Protein AF-A0A6I9P9R6-F1 (afdb_monomer)

Solvent-accessible surface area (backbone atoms only — not comparable to full-atom values): 15776 Å² total; per-residue (Å²): 142,79,84,70,72,68,72,78,62,43,62,68,52,49,53,46,52,50,50,28,53,50,27,47,54,51,30,53,56,41,49,53,51,42,54,56,45,45,70,66,75,58,79,76,48,48,52,65,61,42,50,44,58,50,42,23,60,49,52,52,33,51,49,38,34,51,49,14,51,52,50,42,51,32,53,76,71,69,48,62,57,48,65,66,53,71,45,55,83,95,63,62,84,50,36,62,54,31,34,31,53,20,24,50,52,42,34,52,50,39,52,31,54,43,48,29,76,41,14,89,80,68,79,41,50,26,70,53,32,60,50,52,52,53,47,48,55,50,48,62,54,68,49,85,56,95,50,90,63,34,72,54,38,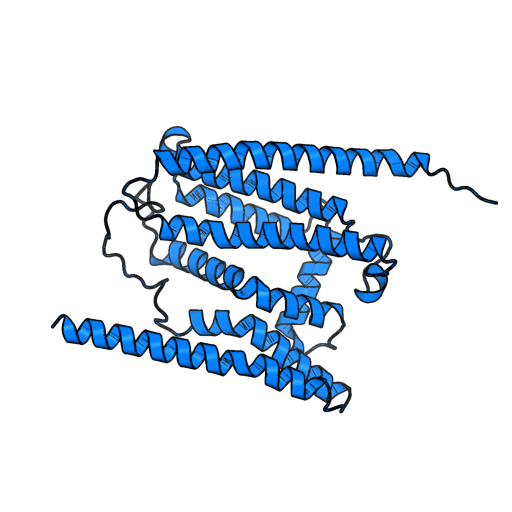53,50,51,52,52,42,51,48,49,37,76,45,25,81,79,51,87,81,48,63,48,38,54,50,51,33,54,52,36,50,78,39,34,63,35,55,51,25,51,48,37,42,56,40,35,67,72,75,64,54,51,86,88,46,58,52,64,43,48,43,72,60,89,69,87,65,71,67,59,67,77,44,63,82,79,44,57,63,51,50,57,62,36,43,31,35,47,42,43,22,43,36,21,50,41,50,23,72,75,67,72,40,58,77,66,24,50,60,49,20,53,60,32,50,51,49,53,54,54,46,50,53,52,50,52,51,52,53,51,53,54,53,51,57,57,59,73,74,106

Structure (mmCIF, N/CA/C/O backbone):
data_AF-A0A6I9P9R6-F1
#
_entry.id   AF-A0A6I9P9R6-F1
#
loop_
_atom_site.group_PDB
_atom_site.id
_atom_site.type_symbol
_atom_site.label_atom_id
_atom_site.label_alt_id
_atom_site.label_comp_id
_atom_site.label_asym_id
_atom_site.label_entity_id
_atom_site.label_seq_id
_atom_site.pdbx_PDB_ins_code
_atom_site.Cartn_x
_atom_site.Cartn_y
_atom_site.Cartn_z
_atom_site.occupancy
_atom_site.B_iso_or_equiv
_atom_site.auth_seq_id
_atom_site.auth_comp_id
_atom_site.auth_asym_id
_atom_site.auth_atom_id
_atom_site.pdbx_PDB_model_num
ATOM 1 N N . MET A 1 1 ? 5.898 17.374 43.192 1.00 41.25 1 MET A N 1
ATOM 2 C CA . MET A 1 1 ? 6.825 18.049 42.263 1.00 41.25 1 MET A CA 1
ATOM 3 C C . MET A 1 1 ? 7.876 17.029 41.858 1.00 41.25 1 MET A C 1
ATOM 5 O O . MET A 1 1 ? 8.765 16.730 42.636 1.00 41.25 1 MET A O 1
ATOM 9 N N . SER A 1 2 ? 7.707 16.412 40.696 1.00 37.41 2 SER A N 1
ATOM 10 C CA . SER A 1 2 ? 8.681 15.485 40.115 1.00 37.41 2 SER A CA 1
ATOM 11 C C . SER A 1 2 ? 8.726 15.786 38.624 1.00 37.41 2 SER A C 1
ATOM 13 O O . SER A 1 2 ? 8.030 15.184 37.811 1.00 37.41 2 SER A O 1
ATOM 15 N N . VAL A 1 3 ? 9.501 16.820 38.293 1.00 48.19 3 VAL A N 1
ATOM 16 C CA . VAL A 1 3 ? 9.896 17.129 36.921 1.00 48.19 3 VAL A CA 1
ATOM 17 C C . VAL A 1 3 ? 10.834 16.005 36.498 1.00 48.19 3 VAL A C 1
ATOM 19 O O . VAL A 1 3 ? 12.020 16.009 36.813 1.00 48.19 3 VAL A O 1
ATOM 22 N N . PHE A 1 4 ? 10.273 14.989 35.850 1.00 44.31 4 PHE A N 1
ATOM 23 C CA . PHE A 1 4 ? 11.055 14.007 35.114 1.00 44.31 4 PHE A CA 1
ATOM 24 C C . PHE A 1 4 ? 11.841 14.786 34.047 1.00 44.31 4 PHE A C 1
ATOM 26 O O . PHE A 1 4 ? 11.223 15.558 33.308 1.00 44.31 4 PHE A O 1
ATOM 33 N N . PRO A 1 5 ? 13.177 14.683 33.975 1.00 49.22 5 PRO A N 1
ATOM 34 C CA . PRO A 1 5 ? 13.946 15.553 33.103 1.00 49.22 5 PRO A CA 1
ATOM 35 C C . PRO A 1 5 ? 13.618 15.219 31.645 1.00 49.22 5 PRO A C 1
ATOM 37 O O . PRO A 1 5 ? 13.979 14.160 31.130 1.00 49.22 5 PRO A O 1
ATOM 40 N N . LEU A 1 6 ? 12.942 16.156 30.970 1.00 50.53 6 LEU A N 1
ATOM 41 C CA . LEU A 1 6 ? 12.593 16.109 29.544 1.00 50.53 6 LEU A CA 1
ATOM 42 C C . LEU A 1 6 ? 13.823 15.874 28.639 1.00 50.53 6 LEU A C 1
ATOM 44 O O . LEU A 1 6 ? 13.688 15.443 27.497 1.00 50.53 6 LEU A O 1
ATOM 48 N N . PHE A 1 7 ? 15.019 16.137 29.167 1.00 39.72 7 PHE A N 1
ATOM 49 C CA . PHE A 1 7 ? 16.290 16.145 28.450 1.00 39.72 7 PHE A CA 1
ATOM 50 C C . PHE A 1 7 ? 16.748 14.764 27.953 1.00 39.72 7 PHE A C 1
ATOM 52 O O . PHE A 1 7 ? 17.417 14.667 26.930 1.00 39.72 7 PHE A O 1
ATOM 59 N N . LEU A 1 8 ? 16.350 13.671 28.617 1.00 44.25 8 LEU A N 1
ATOM 60 C CA . LEU A 1 8 ? 16.772 12.315 28.225 1.00 44.25 8 LEU A CA 1
ATOM 61 C C . LEU A 1 8 ? 15.901 11.694 27.115 1.00 44.25 8 LEU A C 1
ATOM 63 O O . LEU A 1 8 ? 16.331 10.754 26.451 1.00 44.25 8 LEU A O 1
ATOM 67 N N . LEU A 1 9 ? 14.702 12.236 26.870 1.00 46.84 9 LEU A N 1
ATOM 68 C CA . LEU A 1 9 ? 13.811 11.831 25.767 1.00 46.84 9 LEU A CA 1
ATOM 69 C C . LEU A 1 9 ? 14.062 12.623 24.468 1.00 46.84 9 LEU A C 1
ATOM 71 O O . LEU A 1 9 ? 13.637 12.198 23.393 1.00 46.84 9 LEU A O 1
ATOM 75 N N . GLN A 1 10 ? 14.775 13.749 24.547 1.00 48.72 10 GLN A N 1
ATOM 76 C CA . GLN A 1 10 ? 15.110 14.609 23.407 1.00 48.72 10 GLN A CA 1
ATOM 77 C C . GLN A 1 10 ? 16.045 13.988 22.346 1.00 48.72 10 GLN A C 1
ATOM 79 O O . GLN A 1 10 ? 15.761 14.190 21.165 1.00 48.72 10 GLN A O 1
ATOM 84 N N . PRO A 1 11 ? 17.110 13.221 22.664 1.00 52.38 11 PRO A N 1
ATOM 85 C CA . PRO A 1 11 ? 18.065 12.778 21.640 1.00 52.38 11 PRO A CA 1
ATOM 86 C C . PRO A 1 11 ? 17.481 11.753 20.653 1.00 52.38 11 PRO A C 1
ATOM 88 O O . PRO A 1 11 ? 17.745 11.841 19.455 1.00 52.38 11 PRO A O 1
ATOM 91 N N . ALA A 1 12 ? 16.633 10.822 21.111 1.00 56.75 12 ALA A N 1
ATOM 92 C CA . ALA A 1 12 ? 15.974 9.843 20.235 1.00 56.75 12 ALA A CA 1
ATOM 93 C C . ALA A 1 12 ? 14.927 10.492 19.303 1.00 56.75 12 ALA A C 1
ATOM 95 O O . ALA A 1 12 ? 14.768 10.091 18.144 1.00 56.75 12 ALA A O 1
ATOM 96 N N . LEU A 1 13 ? 14.242 11.531 19.794 1.00 66.38 13 LEU A N 1
ATOM 97 C CA . LEU A 1 13 ? 13.289 12.325 19.019 1.00 66.38 13 LEU A CA 1
ATOM 98 C C . LEU A 1 13 ? 14.007 13.224 17.996 1.00 66.38 13 LEU A C 1
ATOM 100 O O . LEU A 1 13 ? 13.580 13.315 16.843 1.00 66.38 13 LEU A O 1
ATOM 104 N N . ALA A 1 14 ? 15.137 13.822 18.384 1.00 78.50 14 ALA A N 1
ATOM 105 C CA . ALA A 1 14 ? 15.973 14.639 17.508 1.00 78.50 14 ALA A CA 1
ATOM 106 C C . ALA A 1 14 ? 16.554 13.814 16.348 1.00 78.50 14 ALA A C 1
ATOM 108 O O . ALA A 1 14 ? 16.444 14.221 15.194 1.00 78.50 14 ALA A O 1
ATOM 109 N N . TRP A 1 15 ? 17.071 12.610 16.621 1.00 86.31 15 TRP A N 1
ATOM 110 C CA . TRP A 1 15 ? 17.591 11.711 15.580 1.00 86.31 15 TRP A CA 1
ATOM 111 C C . TRP A 1 15 ? 16.515 11.231 14.603 1.00 86.31 15 TRP A C 1
ATOM 113 O O . TRP A 1 15 ? 16.761 11.079 13.407 1.00 86.31 15 TRP A O 1
ATOM 123 N N . THR A 1 16 ? 15.306 10.973 15.097 1.00 87.81 16 THR A N 1
ATOM 124 C CA . THR A 1 16 ? 14.175 10.604 14.234 1.00 87.81 16 THR A CA 1
ATOM 125 C C . THR A 1 16 ? 13.782 11.778 13.343 1.00 87.81 16 THR A C 1
ATOM 127 O O . THR A 1 16 ? 13.666 11.612 12.134 1.00 87.81 16 THR A O 1
ATOM 130 N N . THR A 1 17 ? 13.676 12.979 13.912 1.00 90.12 17 THR A N 1
ATOM 131 C CA . THR A 1 17 ? 13.357 14.205 13.165 1.00 90.12 17 THR A CA 1
ATOM 132 C C . THR A 1 17 ? 14.410 14.507 12.095 1.00 90.12 17 THR A C 1
ATOM 134 O O . THR A 1 17 ? 14.059 14.800 10.954 1.00 90.12 17 THR A O 1
ATOM 137 N N . PHE A 1 18 ? 15.697 14.361 12.424 1.00 93.50 18 PHE A N 1
ATOM 138 C CA . PHE A 1 18 ? 16.790 14.514 11.466 1.00 93.50 18 PHE A CA 1
ATOM 139 C C . PHE A 1 18 ? 16.678 13.519 10.303 1.00 93.50 18 PHE A C 1
ATOM 141 O O . PHE A 1 18 ? 16.731 13.929 9.146 1.00 93.50 18 PHE A O 1
ATOM 148 N N . ARG A 1 19 ? 16.453 12.226 10.585 1.00 94.88 19 ARG A N 1
ATOM 149 C CA . ARG A 1 19 ? 16.273 11.196 9.543 1.00 94.88 19 ARG A CA 1
ATOM 150 C C . ARG A 1 19 ? 15.067 11.476 8.654 1.00 94.88 19 ARG A C 1
ATOM 152 O O . ARG A 1 19 ? 15.174 11.338 7.442 1.00 94.88 19 ARG A O 1
ATOM 159 N N . VAL A 1 20 ? 13.952 11.923 9.232 1.00 94.94 20 VAL A N 1
ATOM 160 C CA . VAL A 1 20 ? 12.771 12.360 8.469 1.00 94.94 20 VAL A CA 1
ATOM 161 C C . VAL A 1 20 ? 13.134 13.496 7.510 1.00 94.94 20 VAL A C 1
ATOM 163 O O . VAL A 1 20 ? 12.812 13.413 6.326 1.00 94.94 20 VAL A O 1
ATOM 166 N N . GLY A 1 21 ? 13.838 14.526 7.992 1.00 95.56 21 GLY A N 1
ATOM 167 C CA . GLY A 1 21 ? 14.308 15.634 7.157 1.00 95.56 21 GLY A CA 1
ATOM 168 C C . GLY A 1 21 ? 15.250 15.176 6.040 1.00 95.56 21 GLY A C 1
ATOM 169 O O . GLY A 1 21 ? 15.068 15.565 4.887 1.00 95.56 21 GLY A O 1
ATOM 170 N N . LEU A 1 22 ? 16.198 14.290 6.358 1.00 97.06 22 LEU A N 1
ATOM 171 C CA . LEU A 1 22 ? 17.137 13.708 5.399 1.00 97.06 22 LEU A CA 1
ATOM 172 C C . LEU A 1 22 ? 16.414 12.923 4.294 1.00 97.06 22 LEU A C 1
ATOM 174 O O . LEU A 1 22 ? 16.661 13.157 3.112 1.00 97.06 22 LEU A O 1
ATOM 178 N N . TYR A 1 23 ? 15.494 12.024 4.661 1.00 97.94 23 TYR A N 1
ATOM 179 C CA . TYR A 1 23 ? 14.721 11.248 3.690 1.00 97.94 23 TYR A CA 1
ATOM 180 C C . TYR A 1 23 ? 13.818 12.135 2.834 1.00 97.94 23 TYR A C 1
ATOM 182 O O . TYR A 1 23 ? 13.709 11.896 1.636 1.00 97.94 23 TYR A O 1
ATOM 190 N N . CYS A 1 24 ? 13.219 13.181 3.411 1.00 96.12 24 CYS A N 1
ATOM 191 C CA . CYS A 1 24 ? 12.443 14.164 2.656 1.00 96.12 24 CYS A CA 1
ATOM 192 C C . CYS A 1 24 ? 13.314 14.888 1.614 1.00 96.12 24 CYS A C 1
ATOM 194 O O . CYS A 1 24 ? 12.942 14.962 0.444 1.00 96.12 24 CYS A O 1
ATOM 196 N N . GLY A 1 25 ? 14.508 15.348 2.007 1.00 97.25 25 GLY A N 1
ATOM 197 C CA . GLY A 1 25 ? 15.460 15.990 1.097 1.00 97.25 25 GLY A CA 1
ATOM 198 C C . GLY A 1 25 ? 15.890 15.075 -0.054 1.00 97.25 25 GLY A C 1
ATOM 199 O O . GLY A 1 25 ? 15.801 15.464 -1.218 1.00 97.25 25 GLY A O 1
ATOM 200 N N . PHE A 1 26 ? 16.287 13.834 0.249 1.00 98.25 26 PHE A N 1
ATOM 201 C CA . PHE A 1 26 ? 16.627 12.844 -0.780 1.00 98.25 26 PHE A CA 1
ATOM 202 C C . PHE A 1 26 ? 15.447 12.516 -1.688 1.00 98.25 26 PHE A C 1
ATOM 204 O O . PHE A 1 26 ? 15.620 12.442 -2.902 1.00 98.25 26 PHE A O 1
ATOM 211 N N . PHE A 1 27 ? 14.249 12.359 -1.129 1.00 97.94 27 PHE A N 1
ATOM 212 C CA . PHE A 1 27 ? 13.050 12.098 -1.913 1.00 97.94 27 PHE A CA 1
ATOM 213 C C . PHE A 1 27 ? 12.777 13.222 -2.916 1.00 97.94 27 PHE A C 1
ATOM 215 O O . PHE A 1 27 ? 12.548 12.925 -4.083 1.00 97.94 27 PHE A O 1
ATOM 222 N N . ILE A 1 28 ? 12.861 14.492 -2.501 1.00 97.75 28 ILE A N 1
ATOM 223 C CA . ILE A 1 28 ? 12.649 15.645 -3.392 1.00 97.75 28 ILE A CA 1
ATOM 224 C C . ILE A 1 28 ? 13.666 15.641 -4.539 1.00 97.75 28 ILE A C 1
ATOM 226 O O . ILE A 1 28 ? 13.275 15.744 -5.701 1.00 97.75 28 ILE A O 1
ATOM 230 N N . ILE A 1 29 ? 14.956 15.479 -4.231 1.00 98.19 29 ILE A N 1
ATOM 231 C CA . ILE A 1 29 ? 16.021 15.469 -5.246 1.00 98.19 29 ILE A CA 1
ATOM 232 C C . ILE A 1 29 ? 15.811 14.320 -6.239 1.00 98.19 29 ILE A C 1
ATOM 234 O O . ILE A 1 29 ? 15.850 14.530 -7.452 1.00 98.19 29 ILE A O 1
ATOM 238 N N . LEU A 1 30 ? 15.544 13.110 -5.741 1.00 98.06 30 LEU A N 1
ATOM 239 C CA . LEU A 1 30 ? 15.329 11.940 -6.591 1.00 98.06 30 LEU A CA 1
ATOM 240 C C . LEU A 1 30 ? 14.022 12.033 -7.390 1.00 98.06 30 LEU A C 1
ATOM 242 O O . LEU A 1 30 ? 13.985 11.588 -8.532 1.00 98.06 30 LEU A O 1
ATOM 246 N N . ALA A 1 31 ? 12.965 12.629 -6.836 1.00 96.62 31 ALA A N 1
ATOM 2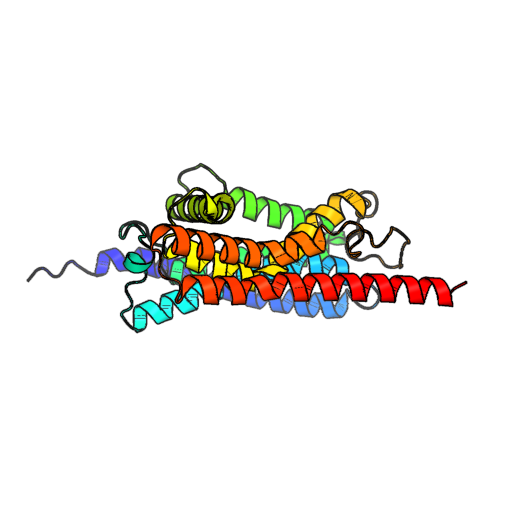47 C CA . ALA A 1 31 ? 11.712 12.853 -7.552 1.00 96.62 31 ALA A CA 1
ATOM 248 C C . ALA A 1 31 ? 11.903 13.840 -8.712 1.00 96.62 31 ALA A C 1
ATOM 250 O O . ALA A 1 31 ? 11.420 13.584 -9.813 1.00 96.62 31 ALA A O 1
ATOM 251 N N . ILE A 1 32 ? 12.660 14.925 -8.503 1.00 97.12 32 ILE A N 1
ATOM 252 C CA . ILE A 1 32 ? 13.035 15.854 -9.579 1.00 97.12 32 ILE A CA 1
ATOM 253 C C . ILE A 1 32 ? 13.849 15.117 -10.649 1.00 97.12 32 ILE A C 1
ATOM 255 O O . ILE A 1 32 ? 13.528 15.215 -11.832 1.00 97.12 32 ILE A O 1
ATOM 259 N N . ALA A 1 33 ? 14.855 14.334 -10.247 1.00 96.44 33 ALA A N 1
ATOM 260 C CA . ALA A 1 33 ? 15.652 13.538 -11.178 1.00 96.44 33 ALA A CA 1
ATOM 261 C C . ALA A 1 33 ? 14.787 12.548 -11.977 1.00 96.44 33 ALA A C 1
ATOM 263 O O . ALA A 1 33 ? 14.965 12.427 -13.187 1.00 96.44 33 ALA A O 1
ATOM 264 N N . PHE A 1 34 ? 13.821 11.886 -11.335 1.00 94.81 34 PHE A N 1
ATOM 265 C CA . PHE A 1 34 ? 12.874 10.987 -11.994 1.00 94.81 34 PHE A CA 1
ATOM 266 C C . PHE A 1 34 ? 12.005 11.721 -13.017 1.00 94.81 34 PHE A C 1
ATOM 268 O O . PHE A 1 34 ? 11.891 11.254 -14.146 1.00 94.81 34 PHE A O 1
ATOM 275 N N . ILE A 1 35 ? 11.443 12.881 -12.664 1.00 93.19 35 ILE A N 1
ATOM 276 C CA . ILE A 1 35 ? 10.613 13.682 -13.577 1.00 93.19 35 ILE A CA 1
ATOM 277 C C . ILE A 1 35 ? 11.425 14.125 -14.801 1.00 93.19 35 ILE A C 1
ATOM 279 O O . ILE A 1 35 ? 10.968 13.965 -15.933 1.00 93.19 35 ILE A O 1
ATOM 283 N N . LEU A 1 36 ? 12.642 14.637 -14.587 1.00 93.81 36 LEU A N 1
ATOM 284 C CA . LEU A 1 36 ? 13.532 15.060 -15.672 1.00 93.81 36 LEU A CA 1
ATOM 285 C C . LEU A 1 36 ? 13.945 13.880 -16.561 1.00 93.81 36 LEU A C 1
ATOM 287 O O . LEU A 1 36 ? 13.892 13.987 -17.784 1.00 93.81 36 LEU A O 1
ATOM 291 N N . SER A 1 37 ? 14.300 12.744 -15.957 1.00 91.56 37 SER A N 1
ATOM 292 C CA . SER A 1 37 ? 14.658 11.523 -16.689 1.00 91.56 37 SER A CA 1
ATOM 293 C C . SER A 1 37 ? 13.471 11.012 -17.503 1.00 91.56 37 SER A C 1
ATOM 295 O O . SER A 1 37 ? 13.608 10.750 -18.694 1.00 91.56 37 SER A O 1
ATOM 297 N N . GLY A 1 38 ? 12.282 10.942 -16.902 1.00 88.50 38 GLY A N 1
ATOM 298 C CA . GLY A 1 38 ? 11.053 10.537 -17.581 1.00 88.50 38 GLY A CA 1
ATOM 299 C C . GLY A 1 38 ? 10.756 11.400 -18.809 1.00 88.50 38 GLY A C 1
ATOM 300 O O . GLY A 1 38 ? 10.484 10.860 -19.875 1.00 88.50 38 GLY A O 1
ATOM 301 N N . ALA A 1 39 ? 10.906 12.724 -18.705 1.00 87.06 39 ALA A N 1
ATOM 302 C CA . ALA A 1 39 ? 10.693 13.644 -19.827 1.00 87.06 39 ALA A CA 1
ATOM 303 C C . ALA A 1 39 ? 11.674 13.441 -21.005 1.00 87.06 39 ALA A C 1
ATOM 305 O O . ALA A 1 39 ? 11.366 13.805 -22.145 1.00 87.06 39 ALA A O 1
ATOM 306 N N . VAL A 1 40 ? 12.859 12.880 -20.744 1.00 85.81 40 VAL A N 1
ATOM 307 C CA . VAL A 1 40 ? 13.892 12.627 -21.760 1.00 85.81 40 VAL A CA 1
ATOM 308 C C . VAL A 1 40 ? 13.777 11.219 -22.345 1.00 85.81 40 VAL A C 1
ATOM 310 O O . VAL A 1 40 ? 13.752 11.079 -23.567 1.00 85.81 40 VAL A O 1
ATOM 313 N N . PHE A 1 41 ? 13.700 10.192 -21.496 1.00 79.19 41 PHE A N 1
ATOM 314 C CA . PHE A 1 41 ? 13.744 8.784 -21.908 1.00 79.19 41 PHE A CA 1
ATOM 315 C C . PHE A 1 41 ? 12.415 8.284 -22.480 1.00 79.19 41 PHE A C 1
ATOM 317 O O . PHE A 1 41 ? 12.405 7.449 -23.380 1.00 79.19 41 PHE A O 1
ATOM 324 N N . VAL A 1 42 ? 11.288 8.820 -22.011 1.00 77.19 42 VAL A N 1
ATOM 325 C CA . VAL A 1 42 ? 9.960 8.316 -22.358 1.00 77.19 42 VAL A CA 1
ATOM 326 C C . VAL A 1 42 ? 9.302 9.206 -23.413 1.00 77.19 42 VAL A C 1
ATOM 328 O O . VAL A 1 42 ? 8.437 10.026 -23.108 1.00 77.19 42 VAL A O 1
ATOM 331 N N . ARG A 1 43 ? 9.706 9.062 -24.678 1.00 70.88 43 ARG A N 1
ATOM 332 C CA . ARG A 1 43 ? 9.076 9.805 -25.791 1.00 70.88 43 ARG A CA 1
ATOM 333 C C . ARG A 1 43 ? 8.185 8.960 -26.695 1.00 70.88 43 ARG A C 1
ATOM 335 O O . ARG A 1 43 ? 7.186 9.472 -27.184 1.00 70.88 43 ARG A O 1
ATOM 342 N N . PHE A 1 44 ? 8.528 7.690 -26.900 1.00 69.50 44 PHE A N 1
ATOM 343 C CA . PHE A 1 44 ? 7.855 6.824 -27.880 1.00 69.50 44 PHE A CA 1
ATOM 344 C C . PHE A 1 44 ? 7.507 5.433 -27.333 1.00 69.50 44 PHE A C 1
ATOM 346 O O . PHE A 1 44 ? 7.147 4.548 -28.097 1.00 69.50 44 PHE A O 1
ATOM 353 N N . GLU A 1 45 ? 7.636 5.222 -26.023 1.00 80.19 45 GLU A N 1
ATOM 354 C CA . GLU A 1 45 ? 7.430 3.917 -25.385 1.00 80.19 45 GLU A CA 1
ATOM 355 C C . GLU A 1 45 ? 6.084 3.867 -24.652 1.00 80.19 45 GLU A C 1
ATOM 357 O O . GLU A 1 45 ? 5.587 4.879 -24.143 1.00 80.19 45 GLU A O 1
ATOM 362 N N . ASN A 1 46 ? 5.487 2.676 -24.562 1.00 81.69 46 ASN A N 1
ATOM 363 C CA . ASN A 1 46 ? 4.268 2.482 -23.786 1.00 81.69 46 ASN A CA 1
ATOM 364 C C . ASN A 1 46 ? 4.590 2.401 -22.284 1.00 81.69 46 ASN A C 1
ATOM 366 O O . ASN A 1 46 ? 5.081 1.387 -21.793 1.00 81.69 46 ASN A O 1
ATOM 370 N N . ILE A 1 47 ? 4.259 3.456 -21.535 1.00 87.25 47 ILE A N 1
ATOM 371 C CA . ILE A 1 47 ? 4.538 3.544 -20.091 1.00 87.25 47 ILE A CA 1
ATOM 372 C C . ILE A 1 47 ? 3.529 2.873 -19.179 1.00 87.25 47 ILE A C 1
ATOM 374 O O . ILE A 1 47 ? 3.771 2.780 -17.976 1.00 87.25 47 ILE A O 1
ATOM 378 N N . TRP A 1 48 ? 2.373 2.461 -19.688 1.00 86.31 48 TRP A N 1
ATOM 379 C CA . TRP A 1 48 ? 1.294 1.991 -18.822 1.00 86.31 48 TRP A CA 1
ATOM 380 C C . TRP A 1 48 ? 1.677 0.795 -17.937 1.00 86.31 48 TRP A C 1
ATOM 382 O O . TRP A 1 48 ? 1.292 0.822 -16.762 1.00 86.31 48 TRP A O 1
ATOM 392 N N . PRO A 1 49 ? 2.454 -0.203 -18.412 1.00 88.12 49 PRO A N 1
ATOM 393 C CA . PRO A 1 49 ? 2.949 -1.277 -17.553 1.00 88.12 49 PRO A CA 1
ATOM 394 C C . PRO A 1 49 ? 3.812 -0.746 -16.404 1.00 88.12 49 PRO A C 1
ATOM 396 O O . PRO A 1 49 ? 3.535 -1.045 -15.241 1.00 88.12 49 PRO A O 1
ATOM 399 N N . LEU A 1 50 ? 4.794 0.109 -16.712 1.00 91.00 50 LEU A N 1
ATOM 400 C CA . LEU A 1 50 ? 5.677 0.730 -15.723 1.00 91.00 50 LEU A CA 1
ATOM 401 C C . LEU A 1 50 ? 4.888 1.556 -14.696 1.00 91.00 50 LEU A C 1
ATOM 403 O O . LEU A 1 50 ? 5.060 1.381 -13.489 1.00 91.00 50 LEU A O 1
ATOM 407 N N . VAL A 1 51 ? 3.988 2.424 -15.168 1.00 91.50 51 VAL A N 1
ATOM 408 C CA . VAL A 1 51 ? 3.160 3.284 -14.314 1.00 91.50 51 VAL A CA 1
ATOM 409 C C . VAL A 1 51 ? 2.319 2.442 -13.367 1.00 91.50 51 VAL A C 1
ATOM 411 O O . VAL A 1 51 ? 2.320 2.715 -12.172 1.00 91.50 51 VAL A O 1
ATOM 414 N N . ARG A 1 52 ? 1.626 1.406 -13.851 1.00 90.81 52 ARG A N 1
ATOM 415 C CA . ARG A 1 52 ? 0.790 0.545 -12.994 1.00 90.81 52 ARG A CA 1
ATOM 416 C C . ARG A 1 52 ? 1.613 -0.200 -11.952 1.00 90.81 52 ARG A C 1
ATOM 418 O O . ARG A 1 52 ? 1.229 -0.222 -10.786 1.00 90.81 52 ARG A O 1
ATOM 425 N N . ILE A 1 53 ? 2.764 -0.738 -12.354 1.00 93.94 53 ILE A N 1
ATOM 426 C CA . ILE A 1 53 ? 3.662 -1.473 -11.459 1.00 93.94 53 ILE A CA 1
ATOM 427 C C . ILE A 1 53 ? 4.194 -0.582 -10.339 1.00 93.94 53 ILE A C 1
ATOM 429 O O . ILE A 1 53 ? 4.270 -1.038 -9.203 1.00 93.94 53 ILE A O 1
ATOM 433 N N . TYR A 1 54 ? 4.518 0.683 -10.602 1.00 96.38 54 TYR A N 1
ATOM 434 C CA . TYR A 1 54 ? 5.037 1.588 -9.571 1.00 96.38 54 TYR A CA 1
ATOM 435 C C . TYR A 1 54 ? 3.954 2.386 -8.827 1.00 96.38 54 TYR A C 1
ATOM 437 O O . TYR A 1 54 ? 4.185 2.803 -7.687 1.00 96.38 54 TYR A O 1
ATOM 445 N N . ARG A 1 55 ? 2.764 2.569 -9.414 1.00 96.38 55 ARG A N 1
ATOM 446 C CA . ARG A 1 55 ? 1.654 3.334 -8.823 1.00 96.38 55 ARG A CA 1
ATOM 447 C C . ARG A 1 55 ? 1.189 2.743 -7.497 1.00 96.38 55 ARG A C 1
ATOM 449 O O . ARG A 1 55 ? 1.063 3.495 -6.534 1.00 96.38 55 ARG A O 1
ATOM 456 N N . GLY A 1 56 ? 0.970 1.430 -7.424 1.00 95.25 56 GLY A N 1
ATOM 457 C CA . GLY A 1 56 ? 0.497 0.771 -6.201 1.00 95.25 56 GLY A CA 1
ATOM 458 C C . GLY A 1 56 ? 1.414 1.033 -5.000 1.00 95.25 56 GLY A C 1
ATOM 459 O O . GLY A 1 56 ? 0.959 1.482 -3.947 1.00 95.25 56 GLY A O 1
ATOM 460 N N . GLY A 1 57 ? 2.723 0.839 -5.179 1.00 96.31 57 GLY A N 1
ATOM 461 C CA . GLY A 1 57 ? 3.739 1.113 -4.162 1.00 96.31 57 GLY A CA 1
ATOM 462 C C . GLY A 1 57 ? 3.802 2.589 -3.766 1.00 96.31 57 GLY A C 1
ATOM 463 O O . GLY A 1 57 ? 3.861 2.896 -2.576 1.00 96.31 57 GLY A O 1
ATOM 464 N N . PHE A 1 58 ? 3.712 3.508 -4.733 1.00 97.69 58 PHE A N 1
ATOM 465 C CA . PHE A 1 58 ? 3.681 4.945 -4.447 1.00 97.69 58 PHE A CA 1
ATOM 466 C C . PHE A 1 58 ? 2.452 5.340 -3.621 1.00 97.69 58 PHE A C 1
ATOM 468 O O . PHE A 1 58 ? 2.579 6.031 -2.613 1.00 97.69 58 PHE A O 1
ATOM 475 N N . LEU A 1 59 ? 1.263 4.859 -4.000 1.00 97.69 59 LEU A N 1
ATOM 476 C CA . LEU A 1 59 ? 0.019 5.120 -3.273 1.00 97.69 59 LEU A CA 1
ATOM 477 C C . LEU A 1 59 ? 0.059 4.562 -1.844 1.00 97.69 59 LEU A C 1
ATOM 479 O O . LEU A 1 59 ? -0.454 5.203 -0.926 1.00 97.69 59 LEU A O 1
ATOM 483 N N . LEU A 1 60 ? 0.702 3.411 -1.628 1.00 96.88 60 LEU A N 1
ATOM 484 C CA . LEU A 1 60 ? 0.920 2.869 -0.286 1.00 96.88 60 LEU A CA 1
ATOM 485 C C . LEU A 1 60 ? 1.833 3.779 0.553 1.00 96.88 60 LEU A C 1
ATOM 487 O O . LEU A 1 60 ? 1.536 4.046 1.718 1.00 96.88 60 LEU A O 1
ATOM 491 N N . ILE A 1 61 ? 2.917 4.294 -0.032 1.00 98.06 61 ILE A N 1
ATOM 492 C CA . ILE A 1 61 ? 3.827 5.238 0.637 1.00 98.06 61 ILE A CA 1
ATOM 493 C C . ILE A 1 61 ? 3.104 6.553 0.961 1.00 98.06 61 ILE A C 1
ATOM 495 O O . ILE A 1 61 ? 3.176 7.037 2.093 1.00 98.06 61 ILE A O 1
ATOM 499 N N . GLN A 1 62 ? 2.347 7.092 0.002 1.00 97.44 62 GLN A N 1
ATOM 500 C CA . GLN A 1 62 ? 1.503 8.275 0.173 1.00 97.44 62 GLN A CA 1
ATOM 501 C C . GLN A 1 62 ? 0.496 8.071 1.313 1.00 97.44 62 GLN A C 1
ATOM 503 O O . GLN A 1 62 ? 0.318 8.951 2.154 1.00 97.44 62 GLN A O 1
ATOM 508 N N . PHE A 1 63 ? -0.137 6.899 1.381 1.00 97.38 63 PHE A N 1
ATOM 509 C CA . PHE A 1 63 ? -1.055 6.545 2.458 1.00 97.38 63 PHE A CA 1
ATOM 510 C C . PHE A 1 63 ? -0.367 6.548 3.830 1.00 97.38 63 PHE A C 1
ATOM 512 O O . PHE A 1 63 ? -0.904 7.125 4.776 1.00 97.38 63 PHE A O 1
ATOM 519 N N . LEU A 1 64 ? 0.834 5.969 3.951 1.00 97.00 64 LEU A N 1
ATOM 520 C CA . LEU A 1 64 ? 1.604 5.990 5.203 1.00 97.00 64 LEU A CA 1
ATOM 521 C C . LEU A 1 64 ? 1.980 7.416 5.624 1.00 97.00 64 LEU A C 1
ATOM 523 O O . LEU A 1 64 ? 1.894 7.753 6.807 1.00 97.00 64 LEU A O 1
ATOM 527 N N . PHE A 1 65 ? 2.342 8.268 4.664 1.00 97.44 65 PHE A N 1
ATOM 528 C CA . PHE A 1 65 ? 2.609 9.681 4.917 1.00 97.44 65 PHE A CA 1
ATOM 529 C C . PHE A 1 65 ? 1.357 10.410 5.430 1.00 97.44 65 PHE A C 1
ATOM 531 O O . PHE A 1 65 ? 1.407 11.081 6.462 1.00 97.44 65 PHE A O 1
ATOM 538 N N . LEU A 1 66 ? 0.205 10.216 4.780 1.00 97.31 66 LEU A N 1
ATOM 539 C CA . LEU A 1 66 ? -1.073 10.796 5.211 1.00 97.31 66 LEU A CA 1
ATOM 540 C C . LEU A 1 66 ? -1.521 10.263 6.579 1.00 97.31 66 LEU A C 1
ATOM 542 O O . LEU A 1 66 ? -2.066 11.014 7.387 1.00 97.31 66 LEU A O 1
ATOM 546 N N . LEU A 1 67 ? -1.239 8.997 6.892 1.00 95.44 67 LEU A N 1
ATOM 547 C CA . LEU A 1 67 ? -1.451 8.440 8.227 1.00 95.44 67 LEU A CA 1
ATOM 548 C C . LEU A 1 67 ? -0.563 9.137 9.275 1.00 95.44 67 LEU A C 1
ATOM 550 O O . LEU A 1 67 ? -1.013 9.403 10.393 1.00 95.44 67 LEU A O 1
ATOM 554 N N . GLY A 1 68 ? 0.670 9.500 8.912 1.00 95.62 68 GLY A N 1
ATOM 555 C CA . GLY A 1 68 ? 1.540 10.364 9.714 1.00 95.62 68 GLY A CA 1
ATOM 556 C C . GLY A 1 68 ? 0.910 11.733 10.000 1.00 95.62 68 GLY A C 1
ATOM 557 O O . GLY A 1 68 ? 0.859 12.152 11.157 1.00 95.62 68 GLY A O 1
ATOM 558 N N . ILE A 1 69 ? 0.337 12.388 8.985 1.00 96.56 69 ILE A N 1
ATOM 559 C CA . ILE A 1 69 ? -0.384 13.667 9.149 1.00 96.56 69 ILE A CA 1
ATOM 560 C C . ILE A 1 69 ? -1.597 13.497 10.070 1.00 96.56 69 ILE A C 1
ATOM 562 O O . ILE A 1 69 ? -1.767 14.269 11.014 1.00 96.56 69 ILE A O 1
ATOM 566 N N . ASN A 1 70 ? -2.413 12.465 9.850 1.00 95.31 70 ASN A N 1
ATOM 567 C CA . ASN A 1 70 ? -3.599 12.198 10.664 1.00 95.31 70 ASN A CA 1
ATOM 568 C C . ASN A 1 70 ? -3.234 11.980 12.136 1.00 95.31 70 ASN A C 1
ATOM 570 O O . ASN A 1 70 ? -3.833 12.581 13.026 1.00 95.31 70 ASN A O 1
ATOM 574 N N . THR A 1 71 ? -2.210 11.170 12.406 1.00 93.31 71 THR A N 1
ATOM 575 C CA . THR A 1 71 ? -1.749 10.913 13.779 1.00 93.31 71 THR A CA 1
ATOM 576 C C . THR A 1 71 ? 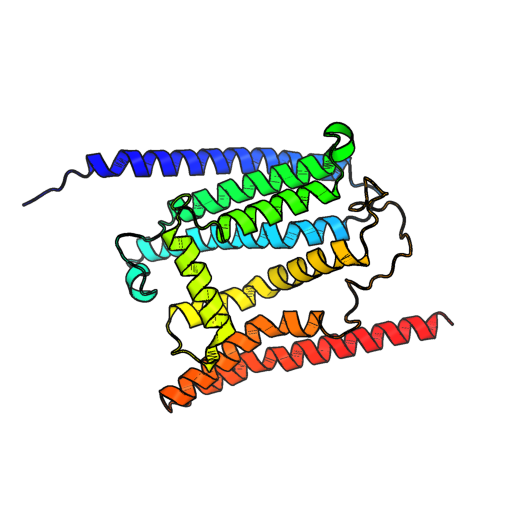-1.116 12.141 14.432 1.00 93.31 71 THR A C 1
ATOM 578 O O . THR A 1 71 ? -1.247 12.311 15.647 1.00 93.31 71 THR A O 1
ATOM 581 N N . TYR A 1 72 ? -0.470 13.021 13.661 1.00 94.12 72 TYR A N 1
ATOM 582 C CA . TYR A 1 72 ? -0.032 14.331 14.144 1.00 94.12 72 TYR A CA 1
ATOM 583 C C . TYR A 1 72 ? -1.233 15.203 14.532 1.00 94.12 72 TYR A C 1
ATOM 585 O O . TYR A 1 72 ? -1.295 15.671 15.669 1.00 94.12 72 TYR A O 1
ATOM 593 N N . GLY A 1 73 ? -2.222 15.344 13.645 1.00 95.44 73 GLY A N 1
ATOM 594 C CA . GLY A 1 73 ? -3.438 16.121 13.896 1.00 95.44 73 GLY A CA 1
ATOM 595 C C . GLY A 1 73 ? -4.220 15.627 15.115 1.00 95.44 73 GLY A C 1
ATOM 596 O O . GLY A 1 73 ? -4.595 16.423 15.971 1.00 95.44 73 GLY A O 1
ATOM 597 N N . TRP A 1 74 ? -4.382 14.309 15.268 1.00 93.94 74 TRP A N 1
ATOM 598 C CA . TRP A 1 74 ? -5.021 13.715 16.450 1.00 93.94 74 TRP A CA 1
ATOM 599 C C . TRP A 1 74 ? -4.295 14.069 17.744 1.00 93.94 74 TRP A C 1
ATOM 601 O O . TRP A 1 74 ? -4.944 14.366 18.742 1.00 93.94 74 TRP A O 1
ATOM 611 N N . ARG A 1 75 ? -2.957 14.072 17.739 1.00 89.88 75 ARG A N 1
ATOM 612 C CA . ARG A 1 75 ? -2.171 14.468 18.916 1.00 89.88 75 ARG A CA 1
ATOM 613 C C . ARG A 1 75 ? -2.340 15.949 19.239 1.00 89.88 75 ARG A C 1
ATOM 615 O O . ARG A 1 75 ? -2.509 16.268 20.410 1.00 89.88 75 ARG A O 1
ATOM 622 N N . GLN A 1 76 ? -2.334 16.822 18.231 1.00 92.31 76 GLN A N 1
ATOM 623 C CA . GLN A 1 76 ? -2.556 18.260 18.429 1.00 92.31 76 GLN A CA 1
ATOM 624 C C . GLN A 1 76 ? -3.959 18.555 18.973 1.00 92.31 76 GLN A C 1
ATOM 626 O O . GLN A 1 76 ? -4.117 19.394 19.852 1.00 92.31 76 GLN A O 1
ATOM 631 N N . ALA A 1 77 ? -4.968 17.811 18.518 1.00 94.94 77 ALA A N 1
ATOM 632 C CA . ALA A 1 77 ? -6.345 17.929 18.992 1.00 94.94 77 ALA A CA 1
ATOM 633 C C . ALA A 1 77 ? -6.618 17.213 20.335 1.00 94.94 77 ALA A C 1
ATOM 635 O O . ALA A 1 77 ? -7.763 17.168 20.778 1.00 94.94 77 ALA A O 1
ATOM 636 N N . GLY A 1 78 ? -5.611 16.605 20.975 1.00 91.56 78 GLY A N 1
ATOM 637 C CA . GLY A 1 78 ? -5.777 15.887 22.246 1.00 91.56 78 GLY A CA 1
ATOM 638 C C . GLY A 1 78 ? -6.509 14.538 22.145 1.00 91.56 78 GLY A C 1
ATOM 639 O O . GLY A 1 78 ? -6.913 13.973 23.160 1.00 91.56 78 GLY A O 1
ATOM 640 N N . VAL A 1 79 ? -6.672 13.981 20.941 1.00 92.88 79 VAL A N 1
ATOM 641 C CA . VAL A 1 79 ? -7.329 12.686 20.716 1.00 92.88 79 VAL A CA 1
ATOM 642 C C . VAL A 1 79 ? -6.378 11.535 21.063 1.00 92.88 79 VAL A C 1
ATOM 644 O O . VAL A 1 79 ? -5.343 11.318 20.418 1.00 92.88 79 VAL A O 1
ATOM 647 N N . ASN A 1 80 ? -6.762 10.727 22.057 1.00 91.12 80 ASN A N 1
ATOM 648 C CA . ASN A 1 80 ? -6.003 9.550 22.483 1.00 91.12 80 ASN A CA 1
ATOM 649 C C . ASN A 1 80 ? -6.204 8.355 21.530 1.00 91.12 80 ASN A C 1
ATOM 651 O O . ASN A 1 80 ? -6.825 7.348 21.869 1.00 91.12 80 ASN A O 1
ATOM 655 N N . HIS A 1 81 ? -5.654 8.467 20.320 1.00 89.56 81 HIS A N 1
ATOM 656 C CA . HIS A 1 81 ? -5.677 7.410 19.304 1.00 89.56 81 HIS A CA 1
ATOM 657 C C . HIS A 1 81 ? -5.066 6.092 19.808 1.00 89.56 81 HIS A C 1
ATOM 659 O O . HIS A 1 81 ? -5.538 5.025 19.443 1.00 89.56 81 HIS A O 1
ATOM 665 N N . VAL A 1 82 ? -4.068 6.130 20.695 1.00 89.75 82 VAL A N 1
ATOM 666 C CA . VAL A 1 82 ? -3.461 4.915 21.266 1.00 89.75 82 VAL A CA 1
ATOM 667 C C . VAL A 1 82 ? -4.499 4.089 22.027 1.00 89.75 82 VAL A C 1
ATOM 669 O O . VAL A 1 82 ? -4.576 2.881 21.825 1.00 89.75 82 VAL A O 1
ATOM 672 N N . LEU A 1 83 ? -5.326 4.742 22.847 1.00 89.81 83 LEU A N 1
ATOM 673 C CA . LEU A 1 83 ? -6.424 4.089 23.558 1.00 89.81 83 LEU A CA 1
ATOM 674 C C . LEU A 1 83 ? -7.528 3.630 22.597 1.00 89.81 83 LEU A C 1
ATOM 676 O O . LEU A 1 83 ? -7.979 2.495 22.693 1.00 89.81 83 LEU A O 1
ATOM 680 N N . ILE A 1 84 ? -7.940 4.494 21.665 1.00 89.00 84 ILE A N 1
ATOM 681 C CA . ILE A 1 84 ? -9.036 4.215 20.719 1.00 89.00 84 ILE A CA 1
ATOM 682 C C . ILE A 1 84 ? -8.732 2.994 19.837 1.00 89.00 84 ILE A C 1
ATOM 684 O O . ILE A 1 84 ? -9.620 2.194 19.554 1.00 89.00 84 ILE A O 1
ATOM 688 N N . PHE A 1 85 ? -7.479 2.845 19.406 1.00 88.81 85 PHE A N 1
ATOM 689 C CA . PHE A 1 85 ? -7.020 1.703 18.615 1.00 88.81 85 PHE A CA 1
ATOM 690 C C . PHE A 1 85 ? -6.573 0.506 19.469 1.00 88.81 85 PHE A C 1
ATOM 692 O O . PHE A 1 85 ? -6.070 -0.468 18.911 1.00 88.81 85 PHE A O 1
ATOM 699 N N . GLU A 1 86 ? -6.721 0.580 20.796 1.00 85.81 86 GLU A N 1
ATOM 700 C CA . GLU A 1 86 ? -6.294 -0.456 21.749 1.00 85.81 86 GLU A CA 1
ATOM 701 C C . GLU A 1 86 ? -4.812 -0.852 21.569 1.00 85.81 86 GLU A C 1
ATOM 703 O O . GLU A 1 86 ? -4.399 -2.004 21.725 1.00 85.81 86 GLU A O 1
ATOM 708 N N . ILE A 1 87 ? -3.977 0.129 21.217 1.00 85.38 87 ILE A N 1
ATOM 709 C CA . ILE A 1 87 ? -2.539 -0.046 21.019 1.00 85.38 87 ILE A CA 1
ATOM 710 C C . ILE A 1 87 ? -1.848 0.012 22.380 1.00 85.38 87 ILE A C 1
ATOM 712 O O . ILE A 1 87 ? -2.172 0.833 23.236 1.00 85.38 87 ILE A O 1
ATOM 716 N N . ASN A 1 88 ? -0.824 -0.821 22.576 1.00 81.94 88 ASN A N 1
ATOM 717 C CA . ASN A 1 88 ? -0.012 -0.759 23.787 1.00 81.94 88 ASN A CA 1
ATOM 718 C C . ASN A 1 88 ? 0.693 0.616 23.898 1.00 81.94 88 ASN A C 1
ATOM 720 O O . ASN A 1 88 ? 1.523 0.935 23.039 1.00 81.94 88 ASN A O 1
ATOM 724 N N . PRO A 1 89 ? 0.462 1.404 24.967 1.00 80.81 89 PRO A N 1
ATOM 725 C CA . PRO A 1 89 ? 1.052 2.736 25.116 1.00 80.81 89 PRO A CA 1
ATOM 726 C C . PRO A 1 89 ? 2.579 2.756 25.117 1.00 80.81 89 PRO A C 1
ATOM 728 O O . PRO A 1 89 ? 3.179 3.736 24.688 1.00 80.81 89 PRO A O 1
ATOM 731 N N . ARG A 1 90 ? 3.216 1.664 25.555 1.00 77.31 90 ARG A N 1
ATOM 732 C CA . ARG A 1 90 ? 4.682 1.535 25.595 1.00 77.31 90 ARG A CA 1
ATOM 733 C C . ARG A 1 90 ? 5.293 1.232 24.229 1.00 77.31 90 ARG A C 1
ATOM 735 O O . ARG A 1 90 ? 6.510 1.214 24.097 1.00 77.31 90 ARG A O 1
ATOM 742 N N . ASN A 1 91 ? 4.468 0.909 23.238 1.00 78.50 91 ASN A N 1
ATOM 743 C CA . ASN A 1 91 ? 4.913 0.507 21.916 1.00 78.50 91 ASN A CA 1
ATOM 744 C C . ASN A 1 91 ? 3.910 0.975 20.851 1.00 78.50 91 ASN A C 1
ATOM 746 O O . ASN A 1 91 ? 3.301 0.170 20.146 1.00 78.50 91 ASN A O 1
ATOM 750 N N . ASN A 1 92 ? 3.722 2.289 20.757 1.00 84.69 92 ASN A N 1
ATOM 751 C CA . ASN A 1 92 ? 3.016 2.906 19.640 1.00 84.69 92 ASN A CA 1
ATOM 752 C C . ASN A 1 92 ? 4.014 3.563 18.682 1.00 84.69 92 ASN A C 1
ATOM 754 O O . ASN A 1 92 ? 5.091 4.001 19.083 1.00 84.69 92 ASN A O 1
ATOM 758 N N . LEU A 1 93 ? 3.647 3.617 17.404 1.00 87.19 93 LEU A N 1
ATOM 759 C CA . LEU A 1 93 ? 4.353 4.447 16.437 1.00 87.19 93 LEU A CA 1
ATOM 760 C C . LEU A 1 93 ? 3.939 5.906 16.649 1.00 87.19 93 LEU A C 1
ATOM 762 O O . LEU A 1 93 ? 2.755 6.226 16.761 1.00 87.19 93 LEU A O 1
ATOM 766 N N . SER A 1 94 ? 4.927 6.794 16.699 1.00 90.06 94 SER A N 1
ATOM 767 C CA . SER A 1 94 ? 4.701 8.234 16.651 1.00 90.06 94 SER A CA 1
ATOM 768 C C . SER A 1 94 ? 4.473 8.689 15.208 1.00 90.06 94 SER A C 1
ATOM 770 O O . SER A 1 94 ? 4.859 7.999 14.265 1.00 90.06 94 SER A O 1
ATOM 772 N N . HIS A 1 95 ? 3.891 9.879 15.031 1.00 92.00 95 HIS A N 1
ATOM 773 C CA . HIS A 1 95 ? 3.763 10.499 13.707 1.00 92.00 95 HIS A CA 1
ATOM 774 C C . HIS A 1 95 ? 5.132 10.667 13.027 1.00 92.00 95 HIS A C 1
ATOM 776 O O . HIS A 1 95 ? 5.250 10.446 11.829 1.00 92.00 95 HIS A O 1
ATOM 782 N N . GLN A 1 96 ? 6.190 10.961 13.796 1.00 92.44 96 GLN A N 1
ATOM 783 C CA . GLN A 1 96 ? 7.553 11.048 13.269 1.00 92.44 96 GLN A CA 1
ATOM 784 C C . GLN A 1 96 ? 8.064 9.699 12.756 1.00 92.44 96 GLN A C 1
ATOM 786 O O . GLN A 1 96 ? 8.658 9.654 11.687 1.00 92.44 96 GLN A O 1
ATOM 791 N N . HIS A 1 97 ? 7.795 8.595 13.464 1.00 93.69 97 HIS A N 1
ATOM 792 C CA . HIS A 1 97 ? 8.163 7.260 12.979 1.00 93.69 97 HIS A CA 1
ATOM 793 C C . HIS A 1 97 ? 7.388 6.875 11.714 1.00 93.69 97 HIS A C 1
ATOM 795 O O . HIS A 1 97 ? 7.946 6.232 10.831 1.00 93.69 97 HIS A O 1
ATOM 801 N N . LEU A 1 98 ? 6.121 7.287 11.588 1.00 94.75 98 LEU A N 1
ATOM 802 C CA . LEU A 1 98 ? 5.353 7.085 10.355 1.00 94.75 98 LEU A CA 1
ATOM 803 C C . LEU A 1 98 ? 5.943 7.879 9.184 1.00 94.75 98 LEU A C 1
ATOM 805 O O . LEU A 1 98 ? 6.119 7.314 8.106 1.00 94.75 98 LEU A O 1
ATOM 809 N N . PHE A 1 99 ? 6.315 9.145 9.401 1.00 96.44 99 PHE A N 1
ATOM 810 C CA . PHE A 1 99 ? 7.017 9.944 8.393 1.00 96.44 99 PHE A CA 1
ATOM 811 C C . PHE A 1 99 ? 8.386 9.369 8.037 1.00 96.44 99 PHE A C 1
ATOM 813 O O . PHE A 1 99 ? 8.767 9.396 6.872 1.00 96.44 99 PHE A O 1
ATOM 820 N N . GLU A 1 100 ? 9.110 8.814 9.009 1.00 95.81 100 GLU A N 1
ATOM 821 C CA . GLU A 1 100 ? 10.405 8.173 8.779 1.00 95.81 100 GLU A CA 1
ATOM 822 C C . GLU A 1 100 ? 10.250 6.947 7.874 1.00 95.81 100 GLU A C 1
ATOM 824 O O . GLU A 1 100 ? 10.964 6.828 6.882 1.00 95.81 100 GLU A O 1
ATOM 829 N N . ILE A 1 101 ? 9.287 6.068 8.176 1.00 96.00 101 ILE A N 1
ATOM 830 C CA . ILE A 1 101 ? 9.002 4.873 7.370 1.00 96.00 101 ILE A CA 1
ATOM 831 C C . ILE A 1 101 ? 8.548 5.276 5.963 1.00 96.00 101 ILE A C 1
ATOM 833 O O . ILE A 1 101 ? 9.066 4.744 4.983 1.00 96.00 101 ILE A O 1
ATOM 837 N N . ALA A 1 102 ? 7.612 6.223 5.847 1.00 97.69 102 ALA A N 1
ATOM 838 C CA . ALA A 1 102 ? 7.121 6.692 4.553 1.00 97.69 102 ALA A CA 1
ATOM 839 C C . ALA A 1 102 ? 8.236 7.349 3.723 1.00 97.69 102 ALA A C 1
ATOM 841 O O . ALA A 1 102 ? 8.378 7.039 2.545 1.00 97.69 102 ALA A O 1
ATOM 842 N N . GLY A 1 103 ? 9.067 8.196 4.336 1.00 97.62 103 GLY A N 1
ATOM 843 C CA . GLY A 1 103 ? 10.199 8.840 3.670 1.00 97.62 103 GLY A CA 1
ATOM 844 C C . GLY A 1 103 ? 11.256 7.836 3.214 1.00 97.62 103 GLY A C 1
ATOM 845 O O . GLY A 1 103 ? 11.689 7.888 2.066 1.00 97.62 103 GLY A O 1
ATOM 846 N N . PHE A 1 104 ? 11.625 6.879 4.069 1.00 97.75 104 PHE A N 1
ATOM 847 C CA . PHE A 1 104 ? 12.574 5.821 3.717 1.00 97.75 104 PHE A CA 1
ATOM 848 C C . PHE A 1 104 ? 12.073 4.971 2.541 1.00 97.75 104 PHE A C 1
ATOM 850 O O . PHE A 1 104 ? 12.796 4.778 1.564 1.00 97.75 104 PHE A O 1
ATOM 857 N N . LEU A 1 105 ? 10.818 4.511 2.593 1.00 98.06 105 LEU A N 1
ATOM 858 C CA . LEU A 1 105 ? 10.210 3.762 1.491 1.00 98.06 105 LEU A CA 1
ATOM 859 C C . LEU A 1 105 ? 10.058 4.617 0.223 1.00 98.06 105 LEU A C 1
ATOM 861 O O . LEU A 1 105 ? 10.244 4.098 -0.873 1.00 98.06 105 LEU A O 1
ATOM 865 N N . GLY A 1 106 ? 9.777 5.915 0.362 1.00 98.25 106 GLY A N 1
ATOM 866 C CA . GLY A 1 106 ? 9.734 6.880 -0.740 1.00 98.25 106 GLY A CA 1
ATOM 867 C C . GLY A 1 106 ? 11.073 7.010 -1.457 1.00 98.25 106 GLY A C 1
ATOM 868 O O . GLY A 1 106 ? 11.124 6.948 -2.683 1.00 98.25 106 GLY A O 1
ATOM 869 N N . VAL A 1 107 ? 12.170 7.120 -0.706 1.00 98.56 107 VAL A N 1
ATOM 870 C CA . VAL A 1 107 ? 13.529 7.138 -1.267 1.00 98.56 107 VAL A CA 1
ATOM 871 C C . VAL A 1 107 ? 13.824 5.834 -2.009 1.00 98.56 107 VAL A C 1
ATOM 873 O O . VAL A 1 107 ? 14.277 5.884 -3.150 1.00 98.56 107 VAL A O 1
ATOM 876 N N . LEU A 1 108 ? 13.516 4.673 -1.418 1.00 98.44 108 LEU A N 1
ATOM 877 C CA . LEU A 1 108 ? 13.693 3.377 -2.088 1.00 98.44 108 LEU A CA 1
ATOM 878 C C . LEU A 1 108 ? 12.851 3.253 -3.364 1.00 98.44 108 LEU A C 1
ATOM 880 O O . LEU A 1 108 ? 13.326 2.706 -4.358 1.00 98.44 108 LEU A O 1
ATOM 884 N N . TRP A 1 109 ? 11.625 3.777 -3.355 1.00 98.44 109 TRP A N 1
ATOM 885 C CA . TRP A 1 109 ? 10.758 3.806 -4.529 1.00 98.44 109 TRP A CA 1
ATOM 886 C C . TRP A 1 109 ? 11.373 4.652 -5.650 1.00 98.44 109 TRP A C 1
ATOM 888 O O . TRP A 1 109 ? 11.480 4.167 -6.777 1.00 98.44 109 TRP A O 1
ATOM 898 N N . CYS A 1 110 ? 11.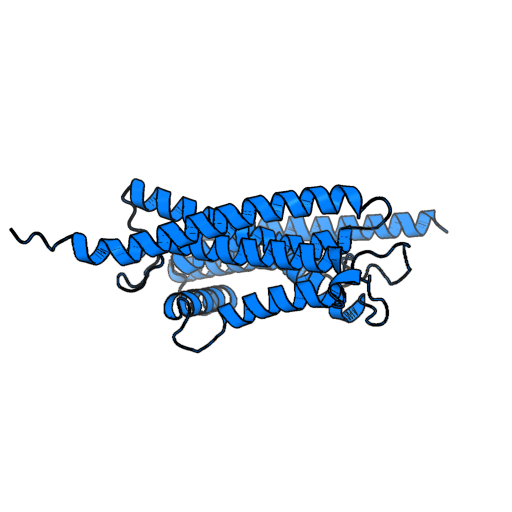867 5.858 -5.338 1.00 98.06 110 CYS A N 1
ATOM 899 C CA . CYS A 1 110 ? 12.527 6.720 -6.322 1.00 98.06 110 CYS A CA 1
ATOM 900 C C . CYS A 1 110 ? 13.819 6.092 -6.863 1.00 98.06 110 CYS A C 1
ATOM 902 O O . CYS A 1 110 ? 14.062 6.130 -8.067 1.00 98.06 110 CYS A O 1
ATOM 904 N N . LEU A 1 111 ? 14.635 5.484 -5.997 1.00 97.50 111 LEU A N 1
ATOM 905 C CA . LEU A 1 111 ? 15.845 4.771 -6.417 1.00 97.50 111 LEU A CA 1
ATOM 906 C C . LEU A 1 111 ? 15.511 3.594 -7.337 1.00 97.50 111 LEU A C 1
ATOM 908 O O . LEU A 1 111 ? 16.169 3.415 -8.356 1.00 97.50 111 LEU A O 1
ATOM 912 N N . SER A 1 112 ? 14.474 2.819 -7.008 1.00 97.38 112 SER A N 1
ATOM 913 C CA . SER A 1 112 ? 14.035 1.679 -7.815 1.00 97.38 112 SER A CA 1
ATOM 914 C C . SER A 1 112 ? 13.561 2.116 -9.202 1.00 97.38 112 SER A C 1
ATOM 916 O O . SER A 1 112 ? 14.013 1.549 -10.194 1.00 97.38 112 SER A O 1
ATOM 918 N N . ILE A 1 113 ? 12.697 3.134 -9.302 1.00 95.56 113 ILE A N 1
ATOM 919 C CA . ILE A 1 113 ? 12.184 3.581 -10.606 1.00 95.56 113 ILE A CA 1
ATOM 920 C C . ILE A 1 113 ? 13.266 4.268 -11.449 1.00 95.56 113 ILE A C 1
ATOM 922 O O . ILE A 1 113 ? 13.317 4.058 -12.656 1.00 95.56 113 ILE A O 1
ATOM 926 N N . LEU A 1 114 ? 14.186 5.020 -10.834 1.00 95.31 114 LEU A N 1
ATOM 927 C CA . LEU A 1 114 ? 15.347 5.572 -11.536 1.00 95.31 114 LEU A CA 1
ATOM 928 C C . LEU A 1 114 ? 16.275 4.460 -12.032 1.00 95.31 114 LEU A C 1
ATOM 930 O O . LEU A 1 114 ? 16.616 4.438 -13.209 1.00 95.31 114 LEU A O 1
ATOM 934 N N . SER A 1 115 ? 16.632 3.500 -11.177 1.00 94.38 115 SER A N 1
ATOM 935 C CA . SER A 1 115 ? 17.442 2.337 -11.567 1.00 94.38 115 SER A CA 1
ATOM 936 C C . SER A 1 115 ? 16.780 1.528 -12.689 1.00 94.38 115 SER A C 1
ATOM 938 O O . SER A 1 115 ? 17.460 1.038 -13.587 1.00 94.38 115 SER A O 1
ATOM 940 N N . CYS A 1 116 ? 15.446 1.455 -12.689 1.00 93.25 116 CYS A N 1
ATOM 941 C CA . CYS A 1 116 ? 14.659 0.869 -13.767 1.00 93.25 116 CYS A CA 1
ATOM 942 C C . CYS A 1 116 ? 14.809 1.650 -15.085 1.00 93.25 116 CYS A C 1
ATOM 944 O O . CYS A 1 116 ? 15.076 1.042 -16.120 1.00 93.25 116 CYS A O 1
ATOM 946 N N . LEU A 1 117 ? 14.681 2.982 -15.067 1.00 91.75 117 LEU A N 1
ATOM 947 C CA . LEU A 1 117 ? 14.865 3.818 -16.265 1.00 91.75 117 LEU A CA 1
ATOM 948 C C . LEU A 1 117 ? 16.301 3.770 -16.809 1.00 91.75 117 LEU A C 1
ATOM 950 O O . LEU A 1 117 ? 16.498 3.791 -18.018 1.00 91.75 117 LEU A O 1
ATOM 954 N N . TYR A 1 118 ? 17.292 3.659 -15.926 1.00 91.94 118 TYR A N 1
ATOM 955 C CA . TYR A 1 118 ? 18.712 3.572 -16.270 1.00 91.94 118 TYR A CA 1
ATOM 956 C C . TYR A 1 118 ? 19.231 2.122 -16.344 1.00 91.94 118 TYR A C 1
ATOM 958 O O . TYR A 1 118 ? 20.431 1.897 -16.195 1.00 91.94 118 TYR A O 1
ATOM 966 N N . SER A 1 119 ? 18.355 1.139 -16.585 1.00 90.38 119 SER A N 1
ATOM 967 C CA . SER A 1 119 ? 18.698 -0.299 -16.621 1.00 90.38 119 SER A CA 1
ATOM 968 C C . SER A 1 119 ? 19.874 -0.651 -17.541 1.00 90.38 119 SER A C 1
ATOM 970 O O . SER A 1 119 ? 20.716 -1.472 -17.175 1.00 90.38 119 SER A O 1
ATOM 972 N N . ASP A 1 120 ? 19.986 0.024 -18.689 1.00 86.38 120 ASP A N 1
ATOM 973 C CA . ASP A 1 120 ? 21.095 -0.146 -19.639 1.00 86.38 120 ASP A CA 1
ATOM 974 C C . ASP A 1 120 ? 22.464 0.218 -19.024 1.00 86.38 120 ASP A C 1
ATOM 976 O O . ASP A 1 120 ? 23.489 -0.330 -19.422 1.00 86.38 120 ASP A O 1
ATOM 980 N N . TYR A 1 121 ? 22.491 1.117 -18.032 1.00 89.25 121 TYR A N 1
ATOM 981 C CA . TYR A 1 121 ? 23.710 1.556 -17.341 1.00 89.25 121 TYR A CA 1
ATOM 982 C C . TYR A 1 121 ? 23.961 0.809 -16.030 1.00 89.25 121 TYR A C 1
ATOM 984 O O . TYR A 1 121 ? 25.108 0.678 -15.604 1.00 89.25 121 TYR A O 1
ATOM 992 N N . THR A 1 122 ? 22.904 0.340 -15.364 1.00 87.00 122 THR A N 1
ATOM 993 C CA . THR A 1 122 ? 23.012 -0.401 -14.097 1.00 87.00 122 THR A CA 1
ATOM 994 C C . THR A 1 122 ? 23.263 -1.894 -14.304 1.00 87.00 122 THR A C 1
ATOM 996 O O . THR A 1 122 ? 23.506 -2.602 -13.327 1.00 87.00 122 THR A O 1
ATOM 999 N N . TYR A 1 123 ? 23.223 -2.376 -15.555 1.00 85.56 123 TYR A N 1
ATOM 1000 C CA . TYR A 1 123 ? 23.314 -3.795 -15.928 1.00 85.56 123 TYR A CA 1
ATOM 1001 C C . TYR A 1 123 ? 22.269 -4.676 -15.224 1.00 85.56 123 TYR A C 1
ATOM 1003 O O . TYR A 1 123 ? 22.440 -5.890 -15.099 1.00 85.56 123 TYR A O 1
ATOM 1011 N N . LEU A 1 124 ? 21.177 -4.066 -14.758 1.00 88.50 124 LEU A N 1
ATOM 1012 C CA . LEU A 1 124 ? 20.102 -4.734 -14.043 1.00 88.50 124 LEU A CA 1
ATOM 1013 C C . LEU A 1 124 ? 18.817 -4.620 -14.875 1.00 88.50 124 LEU A C 1
ATOM 1015 O O . LEU A 1 124 ? 18.327 -3.503 -15.063 1.00 88.50 124 LEU A O 1
ATOM 1019 N N . PRO A 1 125 ? 18.255 -5.743 -15.369 1.00 91.06 125 PRO A N 1
ATOM 1020 C CA . PRO A 1 125 ? 17.027 -5.732 -16.159 1.00 91.06 125 PRO A CA 1
ATOM 1021 C C . PRO A 1 125 ? 15.909 -4.940 -15.479 1.00 91.06 125 PRO A C 1
ATOM 1023 O O . PRO A 1 125 ? 15.720 -5.037 -14.260 1.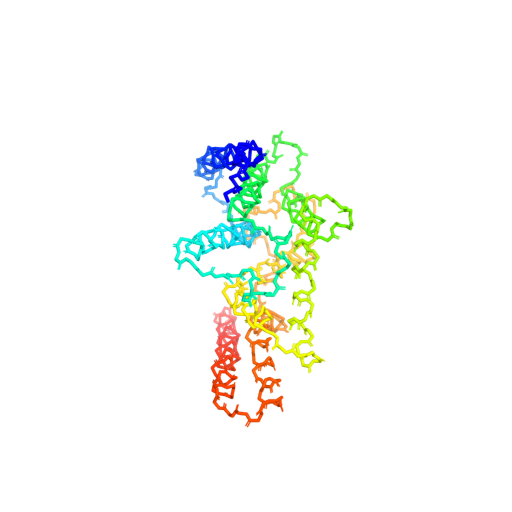00 91.06 125 PRO A O 1
ATOM 1026 N N . MET A 1 126 ? 15.141 -4.178 -16.266 1.00 91.62 126 MET A N 1
ATOM 1027 C CA . MET A 1 126 ? 14.123 -3.250 -15.754 1.00 91.62 126 MET A CA 1
ATOM 1028 C C . MET A 1 126 ? 13.180 -3.918 -14.747 1.00 91.62 126 MET A C 1
ATOM 1030 O O . MET A 1 126 ? 12.853 -3.343 -13.711 1.00 91.62 126 MET A O 1
ATOM 1034 N N . GLN A 1 127 ? 12.805 -5.164 -15.018 1.00 90.81 127 GLN A N 1
ATOM 1035 C CA . GLN A 1 127 ? 11.792 -5.933 -14.291 1.00 90.81 127 GLN A CA 1
ATOM 1036 C C . GLN A 1 127 ? 12.278 -6.432 -12.929 1.00 90.81 127 GLN A C 1
ATOM 1038 O O . GLN A 1 127 ? 11.487 -6.732 -12.041 1.00 90.81 127 GLN A O 1
ATOM 1043 N N . ILE A 1 128 ? 13.588 -6.472 -12.701 1.00 93.38 128 ILE A N 1
ATOM 1044 C CA . ILE A 1 128 ? 14.124 -6.878 -11.401 1.00 93.38 128 ILE A CA 1
ATOM 1045 C C . ILE A 1 128 ? 13.953 -5.751 -10.368 1.00 93.38 128 ILE A C 1
ATOM 1047 O O . ILE A 1 128 ? 13.676 -6.024 -9.200 1.00 93.38 128 ILE A O 1
ATOM 1051 N N . ASN A 1 129 ? 14.035 -4.482 -10.780 1.00 95.38 129 ASN A N 1
ATOM 1052 C CA . ASN A 1 129 ? 13.923 -3.324 -9.881 1.00 95.38 129 ASN A CA 1
ATOM 1053 C C . ASN A 1 129 ? 12.633 -3.291 -9.034 1.00 95.38 129 ASN A C 1
ATOM 1055 O O . ASN A 1 129 ? 12.738 -3.148 -7.808 1.00 95.38 129 ASN A O 1
ATOM 1059 N N . PRO A 1 130 ? 11.421 -3.412 -9.611 1.00 95.69 130 PRO A N 1
ATOM 1060 C CA . PRO A 1 130 ? 10.196 -3.443 -8.817 1.00 95.69 130 PRO A CA 1
ATOM 1061 C C . PRO A 1 130 ? 10.087 -4.725 -7.979 1.00 95.69 130 PRO A C 1
ATOM 1063 O O . PRO A 1 130 ? 9.598 -4.649 -6.854 1.00 95.69 130 PRO A O 1
ATOM 1066 N N . LEU A 1 131 ? 10.584 -5.881 -8.444 1.00 95.50 131 LEU A N 1
ATOM 1067 C CA . LEU A 1 131 ? 10.603 -7.108 -7.632 1.00 95.50 131 LEU A CA 1
ATOM 1068 C C . LEU A 1 131 ? 11.463 -6.949 -6.378 1.00 95.50 131 LEU A C 1
ATOM 1070 O O . LEU A 1 131 ? 11.036 -7.348 -5.296 1.00 95.50 131 LEU A O 1
ATOM 1074 N N . ILE A 1 132 ? 12.636 -6.321 -6.497 1.00 96.88 132 ILE A N 1
ATOM 1075 C CA . ILE A 1 132 ? 13.483 -5.997 -5.344 1.00 96.88 132 ILE A CA 1
ATOM 1076 C C . ILE A 1 132 ? 12.732 -5.067 -4.385 1.00 96.88 132 ILE A C 1
ATOM 1078 O O . ILE A 1 132 ? 12.724 -5.317 -3.181 1.00 96.88 132 ILE A O 1
ATOM 1082 N N . LEU A 1 133 ? 12.066 -4.026 -4.897 1.00 97.69 133 LEU A N 1
ATOM 1083 C CA . LEU A 1 133 ? 11.329 -3.066 -4.071 1.00 97.69 133 LEU A CA 1
ATOM 1084 C C . LEU A 1 133 ? 10.166 -3.724 -3.312 1.00 97.69 133 LEU A C 1
ATOM 1086 O O . LEU A 1 133 ? 10.089 -3.616 -2.087 1.00 97.69 133 LEU A O 1
ATOM 1090 N N . TYR A 1 134 ? 9.269 -4.414 -4.019 1.00 97.56 134 TYR A N 1
ATOM 1091 C CA . TYR A 1 134 ? 8.109 -5.071 -3.411 1.00 97.56 134 TYR A CA 1
ATOM 1092 C C . TYR A 1 134 ? 8.518 -6.257 -2.537 1.00 97.56 134 TYR A C 1
ATOM 1094 O O . TYR A 1 134 ? 7.957 -6.439 -1.455 1.00 97.56 134 TYR A O 1
ATOM 1102 N N . GLY A 1 135 ? 9.533 -7.016 -2.954 1.00 97.75 135 GLY A N 1
ATOM 1103 C CA . GLY A 1 135 ? 10.139 -8.075 -2.154 1.00 97.75 135 GLY A CA 1
ATOM 1104 C C . GLY A 1 135 ? 10.702 -7.527 -0.846 1.00 97.75 135 GLY 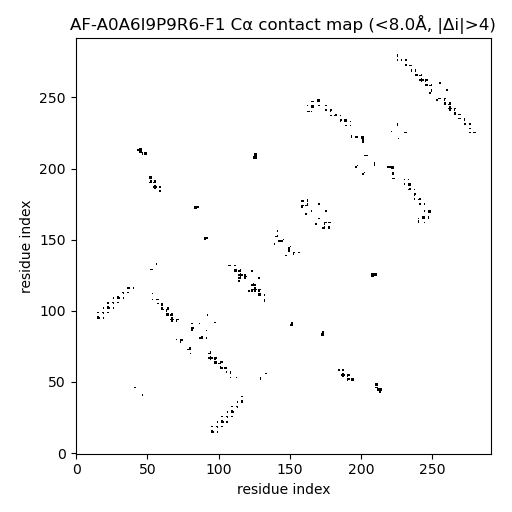A C 1
ATOM 1105 O O . GLY A 1 135 ? 10.388 -8.051 0.220 1.00 97.75 135 GLY A O 1
ATOM 1106 N N . PHE A 1 136 ? 11.442 -6.416 -0.894 1.00 97.56 136 PHE A N 1
ATOM 1107 C CA . PHE A 1 136 ? 11.923 -5.734 0.304 1.00 97.56 136 PHE A CA 1
ATOM 1108 C C . PHE A 1 136 ? 10.773 -5.253 1.196 1.00 97.56 136 PHE A C 1
ATOM 1110 O O . PHE A 1 136 ? 10.810 -5.501 2.398 1.00 97.56 136 PHE A O 1
ATOM 1117 N N . MET A 1 137 ? 9.738 -4.607 0.647 1.00 96.94 137 MET A N 1
ATOM 1118 C CA . MET A 1 137 ? 8.579 -4.150 1.431 1.00 96.94 137 MET A CA 1
ATOM 1119 C C . MET A 1 137 ? 7.860 -5.313 2.128 1.00 96.94 137 MET A C 1
ATOM 1121 O O . MET A 1 137 ? 7.532 -5.214 3.315 1.00 96.94 137 MET A O 1
ATOM 1125 N N . LEU A 1 138 ? 7.648 -6.425 1.418 1.00 96.56 138 LEU A N 1
ATOM 1126 C CA . LEU A 1 138 ? 7.010 -7.622 1.959 1.00 96.56 138 LEU A CA 1
ATOM 1127 C C . LEU A 1 138 ? 7.874 -8.265 3.046 1.00 96.56 138 LEU A C 1
ATOM 1129 O O . LEU A 1 138 ? 7.385 -8.495 4.152 1.00 96.56 138 LEU A O 1
ATOM 1133 N N . LEU A 1 139 ? 9.159 -8.501 2.762 1.00 96.56 139 LEU A N 1
ATOM 1134 C CA . LEU A 1 139 ? 10.113 -9.064 3.719 1.00 96.56 139 LEU A CA 1
ATOM 1135 C C . LEU A 1 139 ? 10.257 -8.166 4.946 1.00 96.56 139 LEU A C 1
ATOM 1137 O O . LEU A 1 139 ? 10.245 -8.668 6.067 1.00 96.56 139 LEU A O 1
ATOM 1141 N N . PHE A 1 140 ? 10.312 -6.845 4.770 1.00 95.38 140 PHE A N 1
ATOM 1142 C CA . PHE A 1 140 ? 10.310 -5.891 5.872 1.00 95.38 140 PHE A CA 1
ATOM 1143 C C . PHE A 1 140 ? 9.053 -6.040 6.728 1.00 95.38 140 PHE A C 1
ATOM 1145 O O . PHE A 1 140 ? 9.169 -6.058 7.950 1.00 95.38 140 PHE A O 1
ATOM 1152 N N . LEU A 1 141 ? 7.866 -6.189 6.137 1.00 95.38 141 LEU A N 1
ATOM 1153 C CA . LEU A 1 141 ? 6.620 -6.340 6.890 1.00 95.38 141 LEU A CA 1
ATOM 1154 C C . LEU A 1 141 ? 6.571 -7.661 7.677 1.00 95.38 141 LEU A C 1
ATOM 1156 O O . LEU A 1 141 ? 6.272 -7.634 8.871 1.00 95.38 141 LEU A O 1
ATOM 1160 N N . ILE A 1 142 ? 6.898 -8.793 7.045 1.00 96.69 142 ILE A N 1
ATOM 1161 C CA . ILE A 1 142 ? 6.765 -10.136 7.646 1.00 96.69 142 ILE A CA 1
ATOM 1162 C C . ILE A 1 142 ? 7.978 -10.583 8.469 1.00 96.69 142 ILE A C 1
ATOM 1164 O O . ILE A 1 142 ? 7.898 -11.592 9.167 1.00 96.69 142 ILE A O 1
ATOM 1168 N N . ASN A 1 143 ? 9.099 -9.857 8.398 1.00 95.56 143 ASN A N 1
ATOM 1169 C CA . ASN A 1 143 ? 10.353 -10.251 9.037 1.00 95.56 143 ASN A CA 1
ATOM 1170 C C . ASN A 1 143 ? 10.162 -10.562 10.545 1.00 95.56 143 ASN A C 1
ATOM 1172 O O . ASN A 1 143 ? 9.798 -9.662 11.313 1.00 95.56 143 ASN A O 1
ATOM 1176 N N . PRO A 1 144 ? 10.455 -11.793 11.001 1.00 93.69 144 PRO A N 1
ATOM 1177 C CA . PRO A 1 144 ? 10.189 -12.215 12.374 1.00 93.69 144 PRO A CA 1
ATOM 1178 C C . PRO A 1 144 ? 11.218 -11.708 13.394 1.00 93.69 144 PRO A C 1
ATOM 1180 O O . PRO A 1 144 ? 10.986 -11.820 14.599 1.00 93.69 144 PRO A O 1
ATOM 1183 N N . PHE A 1 145 ? 12.346 -11.141 12.959 1.00 94.25 145 PHE A N 1
ATOM 1184 C CA . PHE A 1 145 ? 13.364 -10.626 13.871 1.00 94.25 145 PHE A CA 1
ATOM 1185 C C . PHE A 1 145 ? 12.885 -9.357 14.593 1.00 94.25 145 PHE A C 1
ATOM 1187 O O . PHE A 1 145 ? 12.156 -8.535 14.031 1.00 94.25 145 PHE A O 1
ATOM 1194 N N . LYS A 1 146 ? 13.342 -9.161 15.843 1.00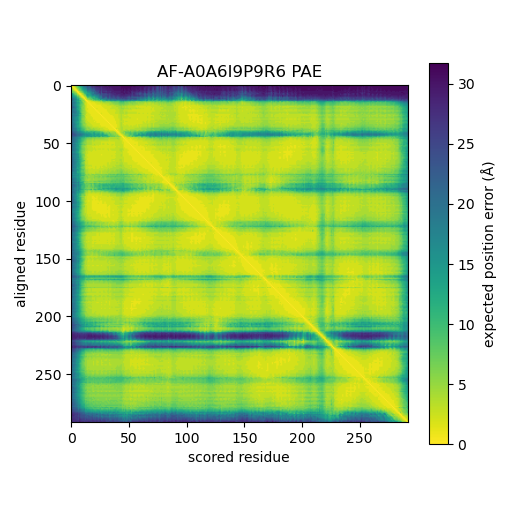 90.88 146 LYS A N 1
ATOM 1195 C CA . LYS A 1 146 ? 12.997 -8.022 16.726 1.00 90.88 146 LYS A CA 1
ATOM 1196 C C . LYS A 1 146 ? 13.627 -6.683 16.289 1.00 90.88 146 LYS A C 1
ATOM 1198 O O . LYS A 1 146 ? 14.001 -5.863 17.122 1.00 90.88 146 LYS A O 1
ATOM 1203 N N . THR A 1 147 ? 13.749 -6.455 14.988 1.00 90.12 147 THR A N 1
ATOM 1204 C CA . THR A 1 147 ? 14.293 -5.244 14.361 1.00 90.12 147 THR A CA 1
ATOM 1205 C C . THR A 1 147 ? 13.170 -4.416 13.720 1.00 90.12 147 THR A C 1
ATOM 1207 O O . THR A 1 147 ? 12.031 -4.876 13.630 1.00 90.12 147 THR A O 1
ATOM 1210 N N . GLY A 1 148 ? 13.444 -3.167 13.326 1.00 86.31 148 GLY A N 1
ATOM 1211 C CA . GLY A 1 148 ? 12.544 -2.338 12.503 1.00 86.31 148 GLY A CA 1
ATOM 1212 C C . GLY A 1 148 ? 11.076 -2.292 12.947 1.00 86.31 148 GLY A C 1
ATOM 1213 O O . GLY A 1 148 ? 10.212 -2.778 12.230 1.00 86.31 148 GLY A O 1
ATOM 1214 N N . TYR A 1 149 ? 10.760 -1.754 14.128 1.00 90.56 149 TYR A N 1
ATOM 1215 C CA . TYR A 1 149 ? 9.367 -1.625 14.603 1.00 90.56 149 TYR A CA 1
ATOM 1216 C C . TYR A 1 149 ? 8.574 -2.951 14.695 1.00 90.56 149 TYR A C 1
ATOM 1218 O O . TYR A 1 149 ? 7.354 -2.962 14.531 1.00 90.56 149 TYR A O 1
ATOM 1226 N N . TYR A 1 150 ? 9.254 -4.068 14.997 1.00 92.12 150 TYR A N 1
ATOM 1227 C CA . TYR A 1 150 ? 8.709 -5.437 15.092 1.00 92.12 150 TYR A CA 1
ATOM 1228 C C . TYR A 1 150 ? 7.278 -5.539 15.645 1.00 92.12 150 TYR A C 1
ATOM 1230 O O . TYR A 1 150 ? 6.377 -6.033 14.974 1.00 92.12 150 TYR A O 1
ATOM 1238 N N . LYS A 1 151 ? 7.038 -5.032 16.858 1.00 91.56 151 LYS A N 1
ATOM 1239 C CA . LYS A 1 151 ? 5.729 -5.149 17.516 1.00 91.56 151 LYS A CA 1
ATOM 1240 C C . LYS A 1 151 ? 4.609 -4.444 16.732 1.00 91.56 151 LYS A C 1
ATOM 1242 O O . LYS A 1 151 ? 3.490 -4.944 16.708 1.00 91.56 151 LYS A O 1
ATOM 1247 N N . SER A 1 152 ? 4.900 -3.319 16.076 1.00 92.00 152 SER A N 1
ATOM 1248 C CA . SER A 1 152 ? 3.922 -2.594 15.254 1.00 92.00 152 SER A CA 1
ATOM 1249 C C . SER A 1 152 ? 3.633 -3.318 13.938 1.00 92.00 152 SER A C 1
ATOM 1251 O O . SER A 1 152 ? 2.482 -3.369 13.514 1.00 92.00 152 SER A O 1
ATOM 1253 N N . ARG A 1 153 ? 4.652 -3.940 13.326 1.00 94.06 153 ARG A N 1
ATOM 1254 C CA . ARG A 1 153 ? 4.490 -4.780 12.126 1.00 94.06 153 ARG A CA 1
ATOM 1255 C C . ARG A 1 153 ? 3.580 -5.978 12.401 1.00 94.06 153 ARG A C 1
ATOM 1257 O O . ARG A 1 153 ? 2.598 -6.183 11.696 1.00 94.06 153 ARG A O 1
ATOM 1264 N N . PHE A 1 154 ? 3.842 -6.712 13.482 1.00 93.94 154 PHE A N 1
ATOM 1265 C CA . PHE A 1 154 ? 3.006 -7.848 13.881 1.00 93.94 154 PHE A CA 1
ATOM 1266 C C . PHE A 1 154 ? 1.608 -7.431 14.350 1.00 93.94 154 PHE A C 1
ATOM 1268 O O . PHE A 1 154 ? 0.652 -8.171 14.129 1.00 93.94 154 PHE A O 1
ATOM 1275 N N . TRP A 1 155 ? 1.459 -6.243 14.946 1.00 93.06 155 TRP A N 1
ATOM 1276 C CA . TRP A 1 155 ? 0.139 -5.675 15.226 1.00 93.06 155 TRP A CA 1
ATOM 1277 C C . TRP A 1 155 ? -0.653 -5.442 13.932 1.00 93.06 155 TRP A C 1
ATOM 1279 O O . TRP A 1 155 ? -1.796 -5.887 13.847 1.00 93.06 155 TRP A O 1
ATOM 1289 N N . LEU A 1 156 ? -0.036 -4.848 12.901 1.00 94.19 156 LEU A N 1
ATOM 1290 C CA . LEU A 1 156 ? -0.672 -4.652 11.594 1.00 94.19 156 LEU A CA 1
ATOM 1291 C C . LEU A 1 156 ? -1.021 -5.987 10.920 1.00 94.19 156 LEU A C 1
ATOM 1293 O O . LEU A 1 156 ? -2.137 -6.141 10.436 1.00 94.19 156 LEU A O 1
ATOM 1297 N N . LEU A 1 157 ? -0.111 -6.967 10.927 1.00 96.38 157 LEU A N 1
ATOM 1298 C CA . LEU A 1 157 ? -0.363 -8.303 10.367 1.00 96.38 157 LEU A CA 1
ATOM 1299 C C . LEU A 1 157 ? -1.522 -9.014 11.073 1.00 96.38 157 LEU A C 1
ATOM 1301 O O . LEU A 1 157 ? -2.401 -9.570 10.416 1.00 96.38 157 LEU A O 1
ATOM 1305 N N . LYS A 1 158 ? -1.567 -8.954 12.410 1.00 94.88 158 LYS A N 1
ATOM 1306 C CA . LYS A 1 158 ? -2.685 -9.490 13.195 1.00 94.88 158 LYS A CA 1
ATOM 1307 C C . LYS A 1 158 ? -3.997 -8.784 12.846 1.00 94.88 158 LYS A C 1
ATOM 1309 O O . LYS A 1 158 ? -5.031 -9.441 12.757 1.00 94.88 158 LYS A O 1
ATOM 1314 N N . LEU A 1 159 ? -3.960 -7.466 12.651 1.00 94.50 159 LEU A N 1
ATOM 1315 C CA . LEU A 1 159 ? -5.137 -6.678 12.303 1.00 94.50 159 LEU A CA 1
ATOM 1316 C C . LEU A 1 159 ? -5.649 -7.015 10.897 1.00 94.50 159 LEU A C 1
ATOM 1318 O O . LEU A 1 159 ? -6.837 -7.272 10.726 1.00 94.50 159 LEU A O 1
ATOM 1322 N N . LEU A 1 160 ? -4.752 -7.109 9.912 1.00 96.06 160 LEU A N 1
ATOM 1323 C CA . LEU A 1 160 ? -5.072 -7.575 8.560 1.00 96.06 160 LEU A CA 1
ATOM 1324 C C . LEU A 1 160 ? -5.695 -8.971 8.597 1.00 96.06 160 LEU A C 1
ATOM 1326 O O . LEU A 1 160 ? -6.751 -9.176 8.008 1.00 96.06 160 LEU A O 1
ATOM 1330 N N . PHE A 1 161 ? -5.104 -9.903 9.349 1.00 96.50 161 PHE A N 1
ATOM 1331 C CA . PHE A 1 161 ? -5.657 -11.245 9.511 1.00 96.50 161 PHE A CA 1
ATOM 1332 C C . PHE A 1 161 ? -7.093 -11.208 10.051 1.00 96.50 161 PHE A C 1
ATOM 1334 O O . PHE A 1 161 ? -7.975 -11.805 9.446 1.00 96.50 161 PHE A O 1
ATOM 1341 N N . ARG A 1 162 ? -7.359 -10.443 11.120 1.00 95.62 162 ARG A N 1
ATOM 1342 C CA . ARG A 1 162 ? -8.714 -10.290 11.684 1.00 95.62 162 ARG A CA 1
ATOM 1343 C C . ARG A 1 162 ? -9.715 -9.679 10.711 1.00 95.62 162 ARG A C 1
ATOM 1345 O O . ARG A 1 162 ? -10.888 -10.041 10.754 1.00 95.62 162 ARG A O 1
ATOM 1352 N N . VAL A 1 163 ? -9.282 -8.747 9.862 1.00 95.81 163 VAL A N 1
ATOM 1353 C CA . VAL A 1 163 ? -10.129 -8.171 8.808 1.00 95.81 163 VAL A CA 1
ATOM 1354 C C . VAL A 1 163 ? -10.483 -9.235 7.766 1.00 95.81 163 VAL A C 1
ATOM 1356 O O . VAL A 1 163 ? -11.652 -9.349 7.398 1.00 95.81 163 VAL A O 1
ATOM 1359 N N . LEU A 1 164 ? -9.514 -10.054 7.348 1.00 94.31 164 LEU A N 1
ATOM 1360 C CA . LEU A 1 164 ? -9.735 -11.157 6.405 1.00 94.31 164 LEU A CA 1
ATOM 1361 C C . LEU A 1 164 ? -10.641 -12.251 6.996 1.00 94.31 164 LEU A C 1
ATOM 1363 O O . LEU A 1 164 ? -11.479 -12.809 6.293 1.00 94.31 164 LEU A O 1
ATOM 1367 N N . THR A 1 165 ? -10.523 -12.524 8.297 1.00 93.88 165 THR A N 1
ATOM 1368 C CA . THR A 1 165 ? -11.313 -13.529 9.027 1.00 93.88 165 THR A CA 1
ATOM 1369 C C . THR A 1 165 ? -12.470 -12.919 9.827 1.00 93.88 165 THR A C 1
ATOM 1371 O O . THR A 1 165 ? -12.995 -13.539 10.758 1.00 93.88 165 THR A O 1
ATOM 1374 N N . ALA A 1 166 ? -12.940 -11.730 9.429 1.00 86.19 166 ALA A N 1
ATOM 1375 C CA . ALA A 1 166 ? -13.955 -10.947 10.135 1.00 86.19 166 ALA A CA 1
ATOM 1376 C C . ALA A 1 166 ? -15.241 -11.687 10.568 1.00 86.19 166 ALA A C 1
ATOM 1378 O O . ALA A 1 166 ? -15.759 -11.332 11.632 1.00 86.19 166 ALA A O 1
ATOM 1379 N N . PRO A 1 167 ? -15.794 -12.699 9.856 1.00 87.38 167 PRO A N 1
ATOM 1380 C CA . PRO A 1 167 ? -16.996 -13.367 10.365 1.00 87.38 167 PRO A CA 1
ATOM 1381 C C . PRO A 1 167 ? -16.737 -14.206 11.631 1.00 87.38 167 PRO A C 1
ATOM 1383 O O . PRO A 1 167 ? -17.684 -14.508 12.369 1.00 87.38 167 PRO A O 1
ATOM 1386 N N . PHE A 1 168 ? -15.478 -14.559 11.911 1.00 91.19 168 PHE A N 1
ATOM 1387 C CA . PHE A 1 168 ? -15.090 -15.487 12.978 1.00 91.19 168 PHE A CA 1
ATOM 1388 C C . PHE A 1 168 ? -14.639 -14.806 14.275 1.00 91.19 168 PHE A C 1
ATOM 1390 O O . PHE A 1 168 ? -14.582 -15.453 15.318 1.00 91.19 168 PHE A O 1
ATOM 1397 N N . HIS A 1 169 ? -14.372 -13.499 14.258 1.00 88.56 169 HIS A N 1
ATOM 1398 C CA . HIS A 1 169 ? -13.896 -12.765 15.434 1.00 88.56 169 HIS A CA 1
ATOM 1399 C C . HIS A 1 169 ? -14.871 -11.668 15.859 1.00 88.56 169 HIS A C 1
ATOM 1401 O O . HIS A 1 169 ? -15.829 -11.335 15.158 1.00 88.56 169 HIS A O 1
ATOM 1407 N N . ARG A 1 170 ? -14.676 -11.134 17.067 1.00 91.25 170 ARG A N 1
ATOM 1408 C CA . ARG A 1 170 ? -15.349 -9.901 17.480 1.00 91.25 170 ARG A CA 1
ATOM 1409 C C . ARG A 1 170 ? -14.702 -8.740 16.726 1.00 91.25 170 ARG A C 1
ATOM 1411 O O . ARG A 1 170 ? -13.479 -8.642 16.698 1.00 91.25 170 ARG A O 1
ATOM 1418 N N . VAL A 1 171 ? -15.525 -7.885 16.126 1.00 92.88 171 VAL A N 1
ATOM 1419 C CA . VAL A 1 171 ? -15.047 -6.721 15.371 1.00 92.88 171 VAL A CA 1
ATOM 1420 C C . VAL A 1 171 ? -14.785 -5.572 16.339 1.00 92.88 171 VAL A C 1
ATOM 1422 O O . VAL A 1 171 ? -15.724 -5.017 16.919 1.00 92.88 171 VAL A O 1
ATOM 1425 N N . GLU A 1 172 ? -13.515 -5.224 16.504 1.00 92.00 172 GLU A N 1
ATOM 1426 C CA . GLU A 1 172 ? -13.058 -4.069 17.281 1.00 92.00 172 GLU A CA 1
ATOM 1427 C C . GLU A 1 172 ? -12.996 -2.798 16.425 1.00 92.00 172 GLU A C 1
ATOM 1429 O O . GLU A 1 172 ? -13.207 -2.816 15.207 1.00 92.00 172 GLU A O 1
ATOM 1434 N N . PHE A 1 173 ? -12.714 -1.660 17.066 1.00 92.38 173 PHE A N 1
ATOM 1435 C CA . PHE A 1 173 ? -12.586 -0.385 16.362 1.00 92.38 173 PHE A CA 1
ATOM 1436 C C . PHE A 1 173 ? -11.447 -0.403 15.334 1.00 92.38 173 PHE A C 1
ATOM 1438 O O . PHE A 1 173 ? -11.637 0.056 14.208 1.00 92.38 173 PHE A O 1
ATOM 1445 N N . ALA A 1 174 ? -10.293 -0.976 15.688 1.00 93.75 174 ALA A N 1
ATOM 1446 C CA . ALA A 1 174 ? -9.151 -1.070 14.783 1.00 93.75 174 ALA A CA 1
ATOM 1447 C C . ALA A 1 174 ? -9.475 -1.900 13.525 1.00 93.75 174 ALA A C 1
ATOM 1449 O O . ALA A 1 174 ? -9.101 -1.496 12.424 1.00 93.75 174 ALA A O 1
ATOM 1450 N N . ASP A 1 175 ? -10.218 -3.008 13.672 1.00 94.38 175 ASP A N 1
ATOM 1451 C CA . ASP A 1 175 ? -10.631 -3.870 12.552 1.00 94.38 175 ASP A CA 1
ATOM 1452 C C . ASP A 1 175 ? -11.515 -3.089 11.570 1.00 94.38 175 ASP A C 1
ATOM 1454 O O . ASP A 1 175 ? -11.325 -3.134 10.353 1.00 94.38 175 ASP A O 1
ATOM 1458 N N . PHE A 1 176 ? -12.488 -2.362 12.125 1.00 91.88 176 PHE A N 1
ATOM 1459 C CA . PHE A 1 176 ? -13.417 -1.509 11.390 1.00 91.88 176 PHE A CA 1
ATOM 1460 C C . PHE A 1 176 ? -12.685 -0.382 10.654 1.00 91.88 176 PHE A C 1
ATOM 1462 O O . PHE A 1 176 ? -12.932 -0.155 9.470 1.00 91.88 176 PHE A O 1
ATOM 1469 N N . TRP A 1 177 ? -11.774 0.309 11.343 1.00 94.94 177 TRP A N 1
ATOM 1470 C CA . TRP A 1 177 ? -11.039 1.436 10.779 1.00 94.94 177 TRP A CA 1
ATOM 1471 C C . TRP A 1 177 ? -10.107 0.987 9.655 1.00 94.94 177 TRP A C 1
ATOM 1473 O O . TRP A 1 177 ? -10.108 1.607 8.592 1.00 94.94 177 TRP A O 1
ATOM 1483 N N . LEU A 1 178 ? -9.354 -0.104 9.855 1.00 95.44 178 LEU A N 1
ATOM 1484 C CA . LEU A 1 178 ? -8.430 -0.613 8.841 1.00 95.44 178 LEU A CA 1
ATOM 1485 C C . LEU A 1 178 ? -9.186 -1.054 7.589 1.00 95.44 178 LEU A C 1
ATOM 1487 O O . LEU A 1 178 ? -8.783 -0.715 6.480 1.00 95.44 178 LEU A O 1
ATOM 1491 N N . ALA A 1 179 ? -10.303 -1.762 7.751 1.00 95.75 179 ALA A N 1
ATOM 1492 C CA . ALA A 1 179 ? -11.120 -2.175 6.619 1.00 95.75 179 ALA A CA 1
ATOM 1493 C C . ALA A 1 179 ? -11.713 -0.968 5.858 1.00 95.75 179 ALA A C 1
ATOM 1495 O O . ALA A 1 179 ? -11.878 -1.035 4.640 1.00 95.75 179 ALA A O 1
ATOM 1496 N N . ASP A 1 180 ? -11.994 0.157 6.529 1.00 94.38 180 ASP A N 1
ATOM 1497 C CA . ASP A 1 180 ? -12.374 1.399 5.841 1.00 94.38 180 ASP A CA 1
ATOM 1498 C C . ASP A 1 180 ? -11.200 1.986 5.052 1.00 94.38 180 ASP A C 1
ATOM 1500 O O . ASP A 1 180 ? -11.387 2.393 3.907 1.00 94.38 180 ASP A O 1
ATOM 1504 N N . GLN A 1 181 ? -9.978 1.949 5.594 1.00 96.44 181 GLN A N 1
ATOM 1505 C CA . GLN A 1 181 ? -8.791 2.362 4.836 1.00 96.44 181 GLN A CA 1
ATOM 1506 C C . GLN A 1 181 ? -8.566 1.482 3.599 1.00 96.44 181 GLN A C 1
ATOM 1508 O O . GLN A 1 181 ? -8.206 1.997 2.542 1.00 96.44 181 GLN A O 1
ATOM 1513 N N . LEU A 1 182 ? -8.837 0.173 3.687 1.00 96.06 182 LEU A N 1
ATOM 1514 C CA . LEU A 1 182 ? -8.717 -0.737 2.544 1.00 96.06 182 LEU A CA 1
ATOM 1515 C C . LEU A 1 182 ? -9.631 -0.345 1.374 1.00 96.06 182 LEU A C 1
ATOM 1517 O O . LEU A 1 182 ? -9.266 -0.597 0.229 1.00 96.06 182 LEU A O 1
ATOM 1521 N N . ASN A 1 183 ? -10.783 0.291 1.626 1.00 95.38 183 ASN A N 1
ATOM 1522 C CA . ASN A 1 183 ? -11.656 0.768 0.546 1.00 95.38 183 ASN A CA 1
ATOM 1523 C C . ASN A 1 183 ? -10.978 1.883 -0.263 1.00 95.38 183 ASN A C 1
ATOM 1525 O O . ASN A 1 183 ? -11.044 1.873 -1.489 1.00 95.38 183 ASN A O 1
ATOM 1529 N N . SER A 1 184 ? -10.247 2.784 0.399 1.00 93.88 184 SER A N 1
ATOM 1530 C CA . SER A 1 184 ? -9.417 3.794 -0.275 1.00 93.88 184 SER A CA 1
ATOM 1531 C C . SER A 1 184 ? -8.184 3.189 -0.958 1.00 93.88 184 SER A C 1
ATOM 1533 O O . SER A 1 184 ? -7.681 3.743 -1.932 1.00 93.88 184 SER A O 1
ATOM 1535 N N . LEU A 1 185 ? -7.704 2.038 -0.477 1.00 96.12 185 LEU A N 1
ATOM 1536 C CA . LEU A 1 185 ? -6.549 1.317 -1.024 1.00 96.12 185 LEU A CA 1
ATOM 1537 C C . LEU A 1 185 ? -6.923 0.264 -2.079 1.00 96.12 185 LEU A C 1
ATOM 1539 O O . LEU A 1 185 ? -6.065 -0.524 -2.477 1.00 96.12 185 LEU A O 1
ATOM 1543 N N . VAL A 1 186 ? -8.161 0.258 -2.586 1.00 95.25 186 VAL A N 1
ATOM 1544 C CA . VAL A 1 186 ? -8.593 -0.696 -3.623 1.00 95.25 186 VAL A CA 1
ATOM 1545 C C . VAL A 1 186 ? -7.685 -0.657 -4.857 1.00 95.25 186 VAL A C 1
ATOM 1547 O O . VAL A 1 186 ? -7.333 -1.703 -5.392 1.00 95.25 186 VAL A O 1
ATOM 1550 N N . PHE A 1 187 ? -7.212 0.527 -5.261 1.00 93.25 187 PHE A N 1
ATOM 1551 C CA . PHE A 1 187 ? -6.276 0.661 -6.380 1.00 93.25 187 PHE A CA 1
ATOM 1552 C C . PHE A 1 187 ? -4.923 -0.001 -6.110 1.00 93.25 187 PHE A C 1
ATOM 1554 O O . PHE A 1 187 ? -4.350 -0.580 -7.024 1.00 93.25 187 PHE A O 1
ATOM 1561 N N . VAL A 1 188 ? -4.444 0.016 -4.863 1.00 96.12 188 VAL A N 1
ATOM 1562 C CA . VAL A 1 188 ? -3.202 -0.672 -4.481 1.00 96.12 188 VAL A CA 1
ATOM 1563 C C . VAL A 1 188 ? -3.370 -2.186 -4.598 1.00 96.12 188 VAL A C 1
ATOM 1565 O O . VAL A 1 188 ? -2.478 -2.855 -5.107 1.00 96.12 188 VAL A O 1
ATOM 1568 N N . LEU A 1 189 ? -4.519 -2.732 -4.182 1.00 94.69 189 LEU A N 1
ATOM 1569 C CA . LEU A 1 189 ? -4.808 -4.167 -4.321 1.00 94.69 189 LEU A CA 1
ATOM 1570 C C . LEU A 1 189 ? -4.915 -4.592 -5.791 1.00 94.69 189 LEU A C 1
ATOM 1572 O O . LEU A 1 189 ? -4.411 -5.645 -6.166 1.00 94.69 189 LEU A O 1
ATOM 1576 N N . MET A 1 190 ? -5.536 -3.755 -6.620 1.00 92.69 190 MET A N 1
ATOM 1577 C CA . MET A 1 190 ? -5.663 -3.986 -8.062 1.00 92.69 190 MET A CA 1
ATOM 1578 C C . MET A 1 190 ? -4.311 -3.897 -8.779 1.00 92.69 190 MET A C 1
ATOM 1580 O O . MET A 1 190 ? -4.046 -4.678 -9.686 1.00 92.69 190 MET A O 1
ATOM 1584 N N . ASP A 1 191 ? -3.437 -2.975 -8.371 1.00 93.75 191 ASP A N 1
ATOM 1585 C CA . ASP A 1 191 ? -2.078 -2.880 -8.915 1.00 93.75 191 ASP A CA 1
ATOM 1586 C C . ASP A 1 191 ? -1.189 -4.035 -8.444 1.00 93.75 191 ASP A C 1
ATOM 1588 O O . ASP A 1 191 ? -0.334 -4.488 -9.200 1.00 93.75 191 ASP A O 1
ATOM 1592 N N . LEU A 1 192 ? -1.405 -4.549 -7.228 1.00 93.75 192 LEU A N 1
ATOM 1593 C CA . LEU A 1 192 ? -0.721 -5.747 -6.744 1.00 93.75 192 LEU A CA 1
ATOM 1594 C C . LEU A 1 192 ? -1.148 -6.995 -7.527 1.00 93.75 192 LEU A C 1
ATOM 1596 O O . LEU A 1 192 ? -0.301 -7.822 -7.854 1.00 93.75 192 LEU A O 1
ATOM 1600 N N . GLU A 1 193 ? -2.432 -7.129 -7.864 1.00 92.94 193 GLU A N 1
ATOM 1601 C CA . GLU A 1 193 ? -2.879 -8.188 -8.775 1.00 92.94 193 GLU A CA 1
ATOM 1602 C C . GLU A 1 193 ? -2.272 -8.031 -10.165 1.00 92.94 193 GLU A C 1
ATOM 1604 O O . GLU A 1 193 ? -1.718 -8.998 -10.685 1.00 92.94 193 GLU A O 1
ATOM 1609 N N . TYR A 1 194 ? -2.305 -6.822 -10.729 1.00 91.31 194 TYR A N 1
ATOM 1610 C CA . TYR A 1 194 ? -1.679 -6.553 -12.019 1.00 91.31 194 TYR A CA 1
ATOM 1611 C C . TYR A 1 194 ? -0.190 -6.906 -11.999 1.00 91.31 194 TYR A C 1
ATOM 1613 O O . TYR A 1 194 ? 0.285 -7.546 -12.929 1.00 91.31 194 TYR A O 1
ATOM 1621 N N . LEU A 1 195 ? 0.537 -6.547 -10.933 1.00 92.50 195 LEU A N 1
ATOM 1622 C CA . LEU A 1 195 ? 1.935 -6.928 -10.739 1.00 92.50 195 LEU A CA 1
ATOM 1623 C C . LEU A 1 195 ? 2.081 -8.452 -10.822 1.00 92.50 195 LEU A C 1
ATOM 1625 O O . LEU A 1 195 ? 2.826 -8.948 -11.657 1.00 92.50 195 LEU A O 1
ATOM 1629 N N . VAL A 1 196 ? 1.347 -9.207 -10.004 1.00 92.00 196 VAL A N 1
ATOM 1630 C CA . VAL A 1 196 ? 1.442 -10.675 -9.993 1.00 92.00 196 VAL A CA 1
ATOM 1631 C C . VAL A 1 196 ? 1.104 -11.268 -11.363 1.00 92.00 196 VAL A C 1
ATOM 1633 O O . VAL A 1 196 ? 1.856 -12.100 -11.865 1.00 92.00 196 VAL A O 1
ATOM 1636 N N . CYS A 1 197 ? 0.022 -10.816 -11.995 1.00 90.62 197 CYS A N 1
ATOM 1637 C CA . CYS A 1 197 ? -0.385 -11.295 -13.310 1.00 90.62 197 CYS A CA 1
ATOM 1638 C C . CYS A 1 197 ? 0.676 -10.992 -14.378 1.00 90.62 197 CYS A C 1
ATOM 1640 O O . CYS A 1 197 ? 1.049 -11.884 -15.139 1.00 90.62 197 CYS A O 1
ATOM 1642 N N . TYR A 1 198 ? 1.218 -9.770 -14.390 1.00 89.12 198 TYR A N 1
ATOM 1643 C CA . TYR A 1 198 ? 2.217 -9.340 -15.363 1.00 89.12 198 TYR A CA 1
ATOM 1644 C C . TYR A 1 198 ? 3.459 -10.229 -15.323 1.00 89.12 198 TYR A C 1
ATOM 1646 O O . TYR A 1 198 ? 3.888 -10.733 -16.354 1.00 89.12 198 TYR A O 1
ATOM 1654 N N . TYR A 1 199 ? 4.000 -10.489 -14.129 1.00 90.19 199 TYR A N 1
ATOM 1655 C CA . TYR A 1 199 ? 5.204 -11.314 -13.966 1.00 90.19 199 TYR A CA 1
ATOM 1656 C C . TYR A 1 199 ? 4.995 -12.793 -14.306 1.00 90.19 199 TYR A C 1
ATOM 1658 O O . TYR A 1 199 ? 5.971 -13.474 -14.619 1.00 90.19 199 TYR A O 1
ATOM 1666 N N . ILE A 1 200 ? 3.760 -13.297 -14.227 1.00 89.19 200 ILE A N 1
ATOM 1667 C CA . ILE A 1 200 ? 3.443 -14.703 -14.508 1.00 89.19 200 ILE A CA 1
ATOM 1668 C C . ILE A 1 200 ? 3.098 -14.919 -15.985 1.00 89.19 200 ILE A C 1
ATOM 1670 O O . ILE A 1 200 ? 3.542 -15.907 -16.564 1.00 89.19 200 ILE A O 1
ATOM 1674 N N . PHE A 1 201 ? 2.296 -14.032 -16.581 1.00 84.94 201 PHE A N 1
ATOM 1675 C CA . PHE A 1 201 ? 1.643 -14.291 -17.869 1.00 84.94 201 PHE A CA 1
ATOM 1676 C C . PHE A 1 201 ? 2.101 -13.384 -19.016 1.00 84.94 201 PHE A C 1
ATOM 1678 O O . PHE A 1 201 ? 2.111 -13.838 -20.156 1.00 84.94 201 PHE A O 1
ATOM 1685 N N . GLU A 1 202 ? 2.463 -12.126 -18.746 1.00 83.56 202 GLU A N 1
ATOM 1686 C CA . GLU A 1 202 ? 2.794 -11.145 -19.800 1.00 83.56 202 GLU A CA 1
ATOM 1687 C C . GLU A 1 202 ? 4.307 -10.885 -19.921 1.00 83.56 202 GLU A C 1
ATOM 1689 O O . GLU A 1 202 ? 4.796 -10.495 -20.981 1.00 83.56 202 GLU A O 1
ATOM 1694 N N . LEU A 1 203 ? 5.079 -11.123 -18.859 1.00 85.12 203 LEU A N 1
ATOM 1695 C CA . LEU A 1 203 ? 6.503 -10.819 -18.829 1.00 85.12 203 LEU A CA 1
ATOM 1696 C C . LEU A 1 203 ? 7.340 -11.827 -19.630 1.00 85.12 203 LEU A C 1
ATOM 1698 O O . LEU A 1 203 ? 7.450 -13.001 -19.282 1.00 85.12 203 LEU A O 1
ATOM 1702 N N . GLN A 1 204 ? 8.061 -11.317 -20.628 1.00 85.19 204 GLN A N 1
ATOM 1703 C CA . GLN A 1 204 ? 9.111 -12.047 -21.334 1.00 85.19 204 GLN A CA 1
ATOM 1704 C C . GLN A 1 204 ? 10.491 -11.734 -20.742 1.00 85.19 204 GLN A C 1
ATOM 1706 O O . GLN A 1 204 ? 11.047 -10.658 -20.958 1.00 85.19 204 GLN A O 1
ATOM 1711 N N . TRP A 1 205 ? 11.072 -12.695 -20.020 1.00 85.19 205 TRP A N 1
ATOM 1712 C CA . TRP A 1 205 ? 12.377 -12.544 -19.359 1.00 85.19 205 TRP A CA 1
ATOM 1713 C C . TRP A 1 205 ? 13.556 -12.311 -20.315 1.00 85.19 205 TRP A C 1
ATOM 1715 O O . TRP A 1 205 ? 14.578 -11.775 -19.899 1.00 85.19 205 TRP A O 1
ATOM 1725 N N . SER A 1 206 ? 13.426 -12.695 -21.587 1.00 83.12 206 SER A N 1
ATOM 1726 C CA . SER A 1 206 ? 14.448 -12.474 -22.618 1.00 83.12 206 SER A CA 1
ATOM 1727 C C . SER A 1 206 ? 14.578 -11.007 -23.039 1.00 83.12 206 SER A C 1
ATOM 1729 O O . SER A 1 206 ? 15.623 -10.613 -23.553 1.00 83.12 206 SER A O 1
ATOM 1731 N N . ASN A 1 207 ? 13.545 -10.189 -22.823 1.00 83.25 207 ASN A N 1
ATOM 1732 C CA . ASN A 1 207 ? 13.544 -8.777 -23.185 1.00 83.25 207 ASN A CA 1
ATOM 1733 C C . ASN A 1 207 ? 13.973 -7.931 -21.980 1.00 83.25 207 ASN A C 1
ATOM 1735 O O . ASN A 1 207 ? 13.218 -7.794 -21.023 1.00 83.25 207 ASN A O 1
ATOM 1739 N N . SER A 1 208 ? 15.156 -7.313 -22.020 1.00 78.44 208 SER A N 1
ATOM 1740 C CA . SER A 1 208 ? 15.659 -6.470 -20.921 1.00 78.44 208 SER A CA 1
ATOM 1741 C C . SER A 1 208 ? 14.823 -5.205 -20.673 1.00 78.44 208 SER A C 1
ATOM 1743 O O . SER A 1 208 ? 14.844 -4.673 -19.560 1.00 78.44 208 SER A O 1
ATOM 1745 N N . ARG A 1 209 ? 14.047 -4.754 -21.671 1.00 79.75 209 ARG A N 1
ATOM 1746 C CA . ARG A 1 209 ? 13.143 -3.593 -21.608 1.00 79.75 209 ARG A CA 1
ATOM 1747 C C . ARG A 1 209 ? 11.672 -3.975 -21.486 1.00 79.75 209 ARG A C 1
ATOM 1749 O O . ARG A 1 209 ? 10.786 -3.216 -21.868 1.00 79.75 209 ARG A O 1
ATOM 1756 N N . GLY A 1 210 ? 11.374 -5.131 -20.907 1.00 79.69 210 GLY A N 1
ATOM 1757 C CA . GLY A 1 210 ? 10.004 -5.622 -20.780 1.00 79.69 210 GLY A CA 1
ATOM 1758 C C . GLY A 1 210 ? 9.101 -4.828 -19.828 1.00 79.69 210 GLY A C 1
ATOM 1759 O O . GLY A 1 210 ? 8.088 -5.373 -19.437 1.00 79.69 210 GLY A O 1
ATOM 1760 N N . LEU A 1 211 ? 9.432 -3.601 -19.404 1.00 85.00 211 LEU A N 1
ATOM 1761 C CA . LEU A 1 211 ? 8.488 -2.653 -18.770 1.00 85.00 211 LEU A CA 1
ATOM 1762 C C . LEU A 1 211 ? 8.186 -1.424 -19.638 1.00 85.00 211 LEU A C 1
ATOM 1764 O O . LEU A 1 211 ? 7.273 -0.666 -19.311 1.00 85.00 211 LEU A O 1
ATOM 1768 N N . LEU A 1 212 ? 8.941 -1.242 -20.722 1.00 84.75 212 LEU A N 1
ATOM 1769 C CA . LEU A 1 212 ? 8.780 -0.186 -21.715 1.00 84.75 212 LEU A CA 1
ATOM 1770 C C . LEU A 1 212 ? 8.820 -0.810 -23.120 1.00 84.75 212 LEU A C 1
ATOM 1772 O O . LEU A 1 212 ? 9.778 -0.613 -23.872 1.00 84.75 212 LEU A O 1
ATOM 1776 N N . PRO A 1 213 ? 7.809 -1.622 -23.478 1.00 76.81 213 PRO A N 1
ATOM 1777 C CA . PRO A 1 213 ? 7.737 -2.195 -24.813 1.00 76.81 213 PRO A CA 1
ATOM 1778 C C . PRO A 1 213 ? 7.596 -1.072 -25.854 1.00 76.81 213 PRO A C 1
ATOM 1780 O O . PRO A 1 213 ? 6.825 -0.122 -25.670 1.00 76.81 213 PRO A O 1
ATOM 1783 N N . ARG A 1 214 ? 8.391 -1.172 -26.927 1.00 65.88 214 ARG A N 1
ATOM 1784 C CA . ARG A 1 214 ? 8.439 -0.188 -28.019 1.00 65.88 214 ARG A CA 1
ATOM 1785 C C . ARG A 1 214 ? 7.309 -0.398 -29.030 1.00 65.88 214 ARG A C 1
ATOM 1787 O O . ARG A 1 214 ? 6.769 0.579 -29.530 1.00 65.88 214 ARG A O 1
ATOM 1794 N N . ASP A 1 215 ? 6.921 -1.650 -29.249 1.00 62.31 215 ASP A N 1
ATOM 1795 C CA . ASP A 1 215 ? 5.775 -2.024 -30.072 1.00 62.31 215 ASP A CA 1
ATOM 1796 C C . ASP A 1 215 ? 4.619 -2.516 -29.193 1.00 62.31 215 ASP A C 1
ATOM 1798 O O . ASP A 1 215 ? 4.823 -2.963 -28.059 1.00 62.31 215 ASP A O 1
ATOM 1802 N N . GLN A 1 216 ? 3.390 -2.454 -29.719 1.00 55.28 216 GLN A N 1
ATOM 1803 C CA . GLN A 1 216 ? 2.248 -3.207 -29.183 1.00 55.28 216 GLN A CA 1
ATOM 1804 C C . GLN A 1 216 ? 2.458 -4.701 -29.464 1.00 55.28 216 GLN A C 1
ATOM 1806 O O . GLN A 1 216 ? 1.659 -5.322 -30.160 1.00 55.28 216 GLN A O 1
ATOM 1811 N N . ASP A 1 217 ? 3.570 -5.267 -28.994 1.00 49.75 217 ASP A N 1
ATOM 1812 C CA . ASP A 1 217 ? 3.837 -6.681 -29.166 1.00 49.75 217 ASP A CA 1
ATOM 1813 C C . ASP A 1 217 ? 2.680 -7.447 -28.530 1.00 49.75 217 ASP A C 1
ATOM 1815 O O . ASP A 1 217 ? 2.394 -7.324 -27.338 1.00 49.75 217 ASP A O 1
ATOM 1819 N N . SER A 1 218 ? 1.990 -8.155 -29.417 1.00 45.00 218 SER A N 1
ATOM 1820 C CA . SER A 1 218 ? 0.747 -8.919 -29.329 1.00 45.00 218 SER A CA 1
ATOM 1821 C C . SER A 1 218 ? 0.750 -10.042 -28.273 1.00 45.00 218 SER A C 1
ATOM 1823 O O . SER A 1 218 ? 0.256 -11.140 -28.520 1.00 45.00 218 SER A O 1
ATOM 1825 N N . GLY A 1 219 ? 1.325 -9.811 -27.095 1.00 45.97 219 GLY A N 1
ATOM 1826 C CA . GLY A 1 219 ? 1.153 -10.634 -25.904 1.00 45.97 219 GLY A CA 1
ATOM 1827 C C . GLY A 1 219 ? -0.119 -10.187 -25.199 1.00 45.97 219 GLY A C 1
ATOM 1828 O O . GLY A 1 219 ? -0.204 -9.048 -24.749 1.00 45.97 219 GLY A O 1
ATOM 1829 N N . GLY A 1 220 ? -1.133 -11.053 -25.188 1.00 53.50 220 GLY A N 1
ATOM 1830 C CA . GLY A 1 220 ? -2.510 -10.707 -24.837 1.00 53.50 220 GLY A CA 1
ATOM 1831 C C . GLY A 1 220 ? -2.640 -9.843 -23.582 1.00 53.50 220 GLY A C 1
ATOM 1832 O O . GLY A 1 220 ? -1.993 -10.101 -22.574 1.00 53.50 220 GLY A O 1
ATOM 1833 N N . HIS A 1 221 ? -3.541 -8.857 -23.639 1.00 62.66 221 HIS A N 1
ATOM 1834 C CA . HIS A 1 221 ? -3.961 -7.989 -22.531 1.00 62.66 221 HIS A CA 1
ATOM 1835 C C . HIS A 1 221 ? -4.718 -8.755 -21.426 1.00 62.66 221 HIS A C 1
ATOM 1837 O O . HIS A 1 221 ? -5.770 -8.314 -20.947 1.00 62.66 221 HIS A O 1
ATOM 1843 N N . VAL A 1 222 ? -4.230 -9.931 -21.041 1.00 70.69 222 VAL A N 1
ATOM 1844 C CA . VAL A 1 222 ? -4.882 -10.858 -20.117 1.00 70.69 222 VAL A CA 1
ATOM 1845 C C . VAL A 1 222 ? -4.983 -10.222 -18.736 1.00 70.69 222 VAL A C 1
ATOM 1847 O O . VAL A 1 222 ? -6.047 -10.296 -18.122 1.00 70.69 222 VAL A O 1
ATOM 1850 N N . CYS A 1 223 ? -3.940 -9.512 -18.299 1.00 76.31 223 CYS A N 1
ATOM 1851 C CA . CYS A 1 223 ? -3.869 -8.857 -16.992 1.00 76.31 223 CYS A CA 1
ATOM 1852 C C . CYS A 1 223 ? -4.644 -7.537 -16.924 1.00 76.31 223 CYS A C 1
ATOM 1854 O O . CYS A 1 223 ? -4.881 -6.994 -15.842 1.00 76.31 223 CYS A O 1
ATOM 1856 N N . HIS A 1 224 ? -5.048 -6.990 -18.075 1.00 68.50 224 HIS A N 1
ATOM 1857 C CA . HIS A 1 224 ? -5.942 -5.834 -18.132 1.00 68.50 224 HIS A CA 1
ATOM 1858 C C . HIS A 1 224 ? -7.406 -6.223 -18.338 1.00 68.50 224 HIS A C 1
ATOM 1860 O O . HIS A 1 224 ? -8.309 -5.480 -17.947 1.00 68.50 224 HIS A O 1
ATOM 1866 N N . SER A 1 225 ? -7.643 -7.374 -18.955 1.00 63.94 225 SER A N 1
ATOM 1867 C CA . SER A 1 225 ? -8.979 -7.877 -19.198 1.00 63.94 225 SER A CA 1
ATOM 1868 C C . SER A 1 225 ? -9.635 -8.327 -17.892 1.00 63.94 225 SER A C 1
ATOM 1870 O O . SER A 1 225 ? -9.005 -8.906 -17.012 1.00 63.94 225 SER A O 1
ATOM 1872 N N . TYR A 1 226 ? -10.951 -8.147 -17.789 1.00 60.91 226 TYR A N 1
ATOM 1873 C CA . TYR A 1 226 ? -11.773 -8.795 -16.759 1.00 60.91 226 TYR A CA 1
ATOM 1874 C C . TYR A 1 226 ? -11.913 -10.314 -17.005 1.00 60.91 226 TYR A C 1
ATOM 1876 O O . TYR A 1 226 ? -12.872 -10.911 -16.521 1.00 60.91 226 TYR A O 1
ATOM 1884 N N . SER A 1 227 ? -10.984 -10.934 -17.748 1.00 53.38 227 SER A N 1
ATOM 1885 C CA . SER A 1 227 ? -11.155 -12.189 -18.499 1.00 53.38 227 SER A CA 1
ATOM 1886 C C . SER A 1 227 ? -11.647 -13.391 -17.683 1.00 53.38 227 SER A C 1
ATOM 1888 O O . SER A 1 227 ? -12.208 -14.307 -18.269 1.00 53.38 227 SER A O 1
ATOM 1890 N N . TYR A 1 228 ? -11.548 -13.361 -16.346 1.00 53.34 228 TYR A N 1
ATOM 1891 C CA . TYR A 1 228 ? -12.108 -14.381 -15.445 1.00 53.34 228 TYR A CA 1
ATOM 1892 C C . TYR A 1 228 ? -12.810 -13.825 -14.189 1.00 53.34 228 TYR A C 1
ATOM 1894 O O . TYR A 1 228 ? -13.027 -14.547 -13.219 1.00 53.34 228 TYR A O 1
ATOM 1902 N N . GLY A 1 229 ? -13.137 -12.530 -14.141 1.00 71.31 229 GLY A N 1
ATOM 1903 C CA . GLY A 1 229 ? -13.790 -11.910 -12.979 1.00 71.31 229 GLY A CA 1
ATOM 1904 C C . GLY A 1 229 ? -12.893 -11.704 -11.747 1.00 71.31 229 GLY A C 1
ATOM 1905 O O . GLY A 1 229 ? -13.305 -11.001 -10.829 1.00 71.31 229 GLY A O 1
ATOM 1906 N N . LEU A 1 230 ? -11.651 -12.210 -11.729 1.00 81.62 230 LEU A N 1
ATOM 1907 C CA . LEU A 1 230 ? -10.697 -12.026 -10.620 1.00 81.62 230 LEU A CA 1
ATOM 1908 C C . LEU A 1 230 ? -10.487 -10.545 -10.271 1.00 81.62 230 LEU A C 1
ATOM 1910 O O . LEU A 1 230 ? -10.578 -10.154 -9.110 1.00 81.62 230 LEU A O 1
ATOM 1914 N N . ARG A 1 231 ? -10.291 -9.704 -11.290 1.00 83.19 231 ARG A N 1
ATOM 1915 C CA . ARG A 1 231 ? -10.155 -8.252 -11.139 1.00 83.19 231 ARG A CA 1
ATOM 1916 C C . ARG A 1 231 ? -11.388 -7.618 -10.482 1.00 83.19 231 ARG A C 1
ATOM 1918 O O . ARG A 1 231 ? -11.255 -6.772 -9.603 1.00 83.19 231 ARG A O 1
ATOM 1925 N N . ALA A 1 232 ? -12.591 -8.071 -10.845 1.00 87.19 232 ALA A N 1
ATOM 1926 C CA . ALA A 1 232 ? -13.832 -7.641 -10.199 1.00 87.19 232 ALA A CA 1
ATOM 1927 C C . ALA A 1 232 ? -13.912 -8.127 -8.739 1.00 87.19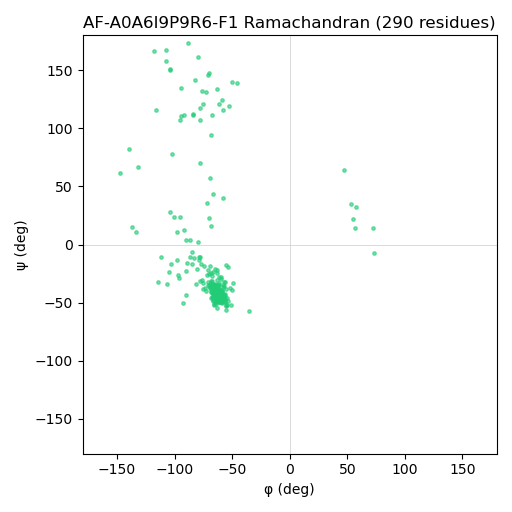 232 ALA A C 1
ATOM 1929 O O . ALA A 1 232 ? -14.268 -7.352 -7.854 1.00 87.19 232 ALA A O 1
ATOM 1930 N N . VAL A 1 233 ? -13.508 -9.373 -8.461 1.00 90.38 233 VAL A N 1
ATOM 1931 C CA . VAL A 1 233 ? -13.450 -9.921 -7.096 1.00 90.38 233 VAL A CA 1
ATOM 1932 C C . VAL A 1 233 ? -12.531 -9.076 -6.216 1.00 90.38 233 VAL A C 1
ATOM 1934 O O . VAL A 1 233 ? -12.958 -8.634 -5.150 1.00 90.38 233 VAL A O 1
ATOM 1937 N N . ILE A 1 234 ? -11.309 -8.787 -6.669 1.00 91.94 234 ILE A N 1
ATOM 1938 C CA . ILE A 1 234 ? -10.336 -7.983 -5.915 1.00 91.94 234 ILE A CA 1
ATOM 1939 C C . ILE A 1 234 ? -10.847 -6.564 -5.683 1.00 91.94 234 ILE A C 1
ATOM 1941 O O . ILE A 1 234 ? -10.722 -6.043 -4.574 1.00 91.94 234 ILE A O 1
ATOM 1945 N N . GLN A 1 235 ? -11.501 -5.969 -6.681 1.00 92.12 235 GLN A N 1
ATOM 1946 C CA . GLN A 1 235 ? -12.138 -4.663 -6.540 1.00 92.12 235 GLN A CA 1
ATOM 1947 C C . GLN A 1 235 ? -13.252 -4.666 -5.477 1.00 92.12 235 GLN A C 1
ATOM 1949 O O . GLN A 1 235 ? -13.440 -3.673 -4.772 1.00 92.12 235 GLN A O 1
ATOM 1954 N N . CYS A 1 236 ? -13.972 -5.780 -5.319 1.00 95.00 236 CYS A N 1
ATOM 1955 C CA . CYS A 1 236 ? -15.002 -5.943 -4.295 1.00 95.00 236 CYS A CA 1
ATOM 1956 C C . CYS A 1 236 ? -14.456 -6.297 -2.902 1.00 95.00 236 CYS A C 1
ATOM 1958 O O . CYS A 1 236 ? -15.170 -6.067 -1.922 1.00 95.00 236 CYS A O 1
ATOM 1960 N N . LEU A 1 237 ? -13.234 -6.833 -2.776 1.00 94.81 237 LEU A N 1
ATOM 1961 C CA . LEU A 1 237 ? -12.702 -7.350 -1.504 1.00 94.81 237 LEU A CA 1
ATOM 1962 C C . LEU A 1 237 ? -12.760 -6.333 -0.346 1.00 94.81 237 LEU A C 1
ATOM 1964 O O . LEU A 1 237 ? -13.284 -6.687 0.713 1.00 94.81 237 LEU A O 1
ATOM 1968 N N . PRO A 1 238 ? -12.314 -5.069 -0.494 1.00 95.56 238 PRO A N 1
ATOM 1969 C CA . PRO A 1 238 ? -12.394 -4.103 0.603 1.00 95.56 238 PRO A CA 1
ATOM 1970 C C . PRO A 1 238 ? -13.818 -3.830 1.096 1.00 95.56 238 PRO A C 1
ATOM 1972 O O . PRO A 1 238 ? -14.068 -3.746 2.304 1.00 95.56 238 PRO A O 1
ATOM 1975 N N . ALA A 1 239 ? -14.765 -3.714 0.163 1.00 96.44 239 ALA A N 1
ATOM 1976 C CA . ALA A 1 239 ? -16.171 -3.501 0.481 1.00 96.44 239 ALA A CA 1
ATOM 1977 C C . ALA A 1 239 ? -16.786 -4.753 1.120 1.00 96.44 239 ALA A C 1
ATOM 1979 O O . ALA A 1 239 ? -17.553 -4.643 2.077 1.00 96.44 239 ALA A O 1
ATOM 1980 N N . TRP A 1 240 ? -16.383 -5.942 0.662 1.00 96.31 240 TRP A N 1
ATOM 1981 C CA . TRP A 1 240 ? -16.767 -7.221 1.252 1.00 96.31 240 TRP A CA 1
ATOM 1982 C C . TRP A 1 240 ? -16.337 -7.342 2.713 1.00 96.31 240 TRP A C 1
ATOM 1984 O O . TRP A 1 240 ? -17.167 -7.669 3.565 1.00 96.31 240 TRP A O 1
ATOM 1994 N N . PHE A 1 241 ? -15.090 -7.002 3.047 1.00 96.56 241 PHE A N 1
ATOM 1995 C CA . PHE A 1 241 ? -14.634 -7.044 4.440 1.00 96.56 241 PHE A CA 1
ATOM 1996 C C . PHE A 1 241 ? -15.484 -6.142 5.337 1.00 96.56 241 PHE A C 1
ATOM 1998 O O . PHE A 1 241 ? -15.917 -6.563 6.413 1.00 96.56 241 PHE A O 1
ATOM 2005 N N . ARG A 1 242 ? -15.809 -4.927 4.879 1.00 96.19 242 ARG A N 1
ATOM 2006 C CA . ARG A 1 242 ? -16.675 -4.008 5.632 1.00 96.19 242 ARG A CA 1
ATOM 2007 C C . ARG A 1 242 ? -18.107 -4.499 5.743 1.00 96.19 242 ARG A C 1
ATOM 2009 O O . ARG A 1 242 ? -18.680 -4.426 6.831 1.00 96.19 242 ARG A O 1
ATOM 2016 N N . PHE A 1 243 ? -18.661 -5.035 4.663 1.00 96.69 243 PHE A N 1
ATOM 2017 C CA . PHE A 1 243 ? -19.983 -5.646 4.642 1.00 96.69 243 PHE A CA 1
ATOM 2018 C C . PHE A 1 243 ? -20.097 -6.757 5.696 1.00 96.69 243 PHE A C 1
ATOM 2020 O O . PHE A 1 243 ? -20.961 -6.690 6.575 1.00 96.69 243 PHE A O 1
ATOM 2027 N N . VAL A 1 244 ? -19.173 -7.722 5.690 1.00 96.75 244 VAL A N 1
ATOM 2028 C CA . VAL A 1 244 ? -19.187 -8.852 6.633 1.00 96.75 244 VAL A CA 1
ATOM 2029 C C . VAL A 1 244 ? -18.953 -8.393 8.073 1.00 96.75 244 VAL A C 1
ATOM 2031 O O . VAL A 1 244 ? -19.641 -8.861 8.982 1.00 96.75 244 VAL A O 1
ATOM 2034 N N . GLN A 1 245 ? -18.053 -7.432 8.307 1.00 96.50 245 GLN A N 1
ATOM 2035 C CA . GLN A 1 245 ? -17.866 -6.836 9.635 1.00 96.50 245 GLN A CA 1
ATOM 2036 C C . GLN A 1 245 ? -19.149 -6.175 10.162 1.00 96.50 245 GLN A C 1
ATOM 2038 O O . GLN A 1 245 ? -19.488 -6.319 11.340 1.00 96.50 245 GLN A O 1
ATOM 2043 N N . CYS A 1 246 ? -19.884 -5.461 9.307 1.00 96.00 246 CYS A N 1
ATOM 2044 C CA . CYS A 1 246 ? -21.157 -4.842 9.667 1.00 96.00 246 CYS A CA 1
ATOM 2045 C C . CYS A 1 246 ? -22.219 -5.889 10.031 1.00 96.00 246 CYS A C 1
ATOM 2047 O O . CYS A 1 246 ? -22.885 -5.741 11.059 1.00 96.00 246 CYS A O 1
ATOM 2049 N N . LEU A 1 247 ? -22.321 -6.978 9.264 1.00 96.50 247 LEU A N 1
ATOM 2050 C CA . LEU A 1 247 ? -23.209 -8.098 9.591 1.00 96.50 247 LEU A CA 1
ATOM 2051 C C . LEU A 1 247 ? -22.815 -8.787 10.904 1.00 96.50 247 LEU A C 1
ATOM 2053 O O . LEU A 1 247 ? -23.679 -9.069 11.736 1.00 96.50 247 LEU A O 1
ATOM 2057 N N . ARG A 1 248 ? -21.515 -8.999 11.144 1.00 95.94 248 ARG A N 1
ATOM 2058 C CA . ARG A 1 248 ? -21.011 -9.549 12.410 1.00 95.94 248 ARG A CA 1
ATOM 2059 C C . ARG A 1 248 ? -21.399 -8.667 13.597 1.00 95.94 248 ARG A C 1
ATOM 2061 O O . ARG A 1 248 ? -21.919 -9.180 14.584 1.00 95.94 248 ARG A O 1
ATOM 2068 N N . ARG A 1 249 ? -21.237 -7.345 13.498 1.00 94.81 249 ARG A N 1
ATOM 2069 C CA . ARG A 1 249 ? -21.634 -6.422 14.577 1.00 94.81 249 ARG A CA 1
ATOM 2070 C C . ARG A 1 249 ? -23.144 -6.382 14.804 1.00 94.81 249 ARG A C 1
ATOM 2072 O O . ARG A 1 249 ? -23.574 -6.280 15.953 1.00 94.81 249 ARG A O 1
ATOM 2079 N N . TYR A 1 250 ? -23.948 -6.502 13.747 1.00 95.69 250 TYR A N 1
ATOM 2080 C CA . TYR A 1 250 ? -25.394 -6.667 13.891 1.00 95.69 250 TYR A CA 1
ATOM 2081 C C . TYR A 1 250 ? -25.730 -7.965 14.632 1.00 95.69 250 TYR A C 1
ATOM 2083 O O . TYR A 1 250 ? -26.518 -7.940 15.577 1.00 95.69 250 TYR A O 1
ATOM 2091 N N . ARG A 1 251 ? -25.089 -9.084 14.268 1.00 95.06 251 ARG A N 1
ATOM 2092 C CA . ARG A 1 251 ? -25.277 -10.371 14.952 1.00 95.06 251 ARG A CA 1
ATOM 2093 C C . ARG A 1 251 ? -24.987 -10.263 16.451 1.00 95.06 251 ARG A C 1
ATOM 2095 O O . ARG A 1 251 ? -25.769 -10.799 17.233 1.00 95.06 251 ARG A O 1
ATOM 2102 N N . ASP A 1 252 ? -23.915 -9.563 16.816 1.00 94.56 252 ASP A N 1
ATOM 2103 C CA . ASP A 1 252 ? -23.427 -9.455 18.198 1.00 94.56 252 ASP A CA 1
ATOM 2104 C C . ASP A 1 252 ? -24.267 -8.516 19.064 1.00 94.56 252 ASP A C 1
ATOM 2106 O O . ASP A 1 252 ? -24.486 -8.787 20.239 1.00 94.56 252 ASP A O 1
ATOM 2110 N N . THR A 1 253 ? -24.733 -7.402 18.498 1.00 94.50 253 THR A N 1
ATOM 2111 C CA . THR A 1 253 ? -25.422 -6.343 19.260 1.00 94.50 253 THR A CA 1
ATOM 2112 C C . THR A 1 253 ? -26.938 -6.347 19.091 1.00 94.50 253 THR A C 1
ATOM 2114 O O . THR A 1 253 ? -27.632 -5.686 19.859 1.00 94.50 253 THR A O 1
ATOM 2117 N N . LYS A 1 254 ? -27.453 -7.028 18.057 1.00 95.06 254 LYS A N 1
ATOM 2118 C CA . LYS A 1 254 ? -28.855 -7.000 17.599 1.00 95.06 254 LYS A CA 1
ATOM 2119 C C . LYS A 1 254 ? -29.389 -5.603 17.256 1.00 95.06 254 LYS A C 1
ATOM 2121 O O . LYS A 1 254 ? -30.589 -5.426 17.070 1.00 95.06 254 LYS A O 1
ATOM 2126 N N . ARG A 1 255 ? -28.511 -4.605 17.109 1.00 94.00 255 ARG A N 1
ATOM 2127 C CA . ARG A 1 255 ? -28.878 -3.229 16.744 1.00 94.00 255 ARG A CA 1
ATOM 2128 C C . ARG A 1 255 ? -28.815 -3.043 15.235 1.00 94.00 255 ARG A C 1
ATOM 2130 O O . ARG A 1 255 ? -27.732 -3.055 14.653 1.00 94.00 255 ARG A O 1
ATOM 2137 N N . ALA A 1 256 ? -29.973 -2.858 14.602 1.00 92.25 256 ALA A N 1
ATOM 2138 C CA . ALA A 1 256 ? -30.060 -2.658 13.155 1.00 92.25 256 ALA A CA 1
ATOM 2139 C C . ALA A 1 256 ? -29.325 -1.383 12.704 1.00 92.25 256 ALA A C 1
ATOM 2141 O O . ALA A 1 256 ? -28.539 -1.423 11.759 1.00 92.25 256 ALA A O 1
ATOM 2142 N N . PHE A 1 257 ? -29.506 -0.271 13.420 1.00 93.81 257 PHE A N 1
ATOM 2143 C CA . PHE A 1 257 ? -28.754 0.962 13.195 1.00 93.81 257 PHE A CA 1
ATOM 2144 C C . PHE A 1 257 ? -27.530 1.039 14.128 1.00 93.81 257 PHE A C 1
ATOM 2146 O O . PHE A 1 257 ? -27.670 0.767 15.323 1.00 93.81 257 PHE A O 1
ATOM 2153 N N . PRO A 1 258 ? -26.331 1.411 13.634 1.00 92.44 258 PRO A N 1
ATOM 2154 C CA . PRO A 1 258 ? -25.985 1.742 12.244 1.00 92.44 258 PRO A CA 1
ATOM 2155 C C . PRO A 1 258 ? -25.524 0.526 11.410 1.00 92.44 258 PRO A C 1
ATOM 2157 O O . PRO A 1 258 ? -25.073 0.686 10.278 1.00 92.44 258 PRO A O 1
ATOM 2160 N N . HIS A 1 259 ? -25.557 -0.692 11.964 1.00 93.81 259 HIS A N 1
ATOM 2161 C CA . HIS A 1 259 ? -24.867 -1.854 11.395 1.00 93.81 259 HIS A CA 1
ATOM 2162 C C . HIS A 1 259 ? -25.413 -2.310 10.037 1.00 93.81 259 HIS A C 1
ATOM 2164 O O . HIS A 1 259 ? -24.635 -2.409 9.089 1.00 93.81 259 HIS A O 1
ATOM 2170 N N . LEU A 1 260 ? -26.722 -2.534 9.911 1.00 95.75 260 LEU A N 1
ATOM 2171 C CA . LEU A 1 260 ? -27.337 -2.969 8.652 1.00 95.75 260 LEU A CA 1
ATOM 2172 C C . LEU A 1 260 ? -27.344 -1.861 7.596 1.00 95.75 260 LEU A C 1
ATOM 2174 O O . LEU A 1 260 ? -27.124 -2.147 6.426 1.00 95.75 260 LEU A O 1
ATOM 2178 N N . VAL A 1 261 ? -27.505 -0.598 8.004 1.00 96.62 261 VAL A N 1
ATOM 2179 C CA . VAL A 1 261 ? -27.412 0.552 7.085 1.00 96.62 261 VAL A CA 1
ATOM 2180 C C . VAL A 1 261 ? -26.017 0.634 6.470 1.00 96.62 261 VAL A C 1
ATOM 2182 O O . VAL A 1 261 ? -25.875 0.769 5.256 1.00 96.62 261 VAL A O 1
ATOM 2185 N N . ASN A 1 262 ? -24.974 0.472 7.286 1.00 95.31 262 ASN A N 1
ATOM 2186 C CA . ASN A 1 262 ? -23.608 0.418 6.780 1.00 95.31 262 ASN A CA 1
ATOM 2187 C C . ASN A 1 262 ? -23.365 -0.827 5.916 1.00 95.31 262 ASN A C 1
ATOM 2189 O O . ASN A 1 262 ? -22.721 -0.705 4.881 1.00 95.31 262 ASN A O 1
ATOM 2193 N N . ALA A 1 263 ? -23.902 -1.998 6.277 1.00 96.19 263 ALA A N 1
ATOM 2194 C CA . ALA A 1 263 ? -23.822 -3.178 5.411 1.00 96.19 263 ALA A CA 1
ATOM 2195 C C . ALA A 1 263 ? -24.440 -2.889 4.030 1.00 96.19 263 ALA A C 1
ATOM 2197 O O . ALA A 1 263 ? -23.798 -3.131 3.011 1.00 96.19 263 ALA A O 1
ATOM 2198 N N . GLY A 1 264 ? -25.624 -2.271 3.999 1.00 96.69 264 GLY A N 1
ATOM 2199 C CA . GLY A 1 264 ? -26.262 -1.794 2.773 1.00 96.69 264 GLY A CA 1
ATOM 2200 C C . GLY A 1 264 ? -25.348 -0.863 1.974 1.00 96.69 264 GLY A C 1
ATOM 2201 O O . GLY A 1 264 ? -25.065 -1.147 0.812 1.00 96.69 264 GLY A O 1
ATOM 2202 N N . LYS A 1 265 ? -24.790 0.175 2.612 1.00 95.88 265 LYS A N 1
ATOM 2203 C CA . LYS A 1 265 ? -23.832 1.106 1.989 1.00 95.88 265 LYS A CA 1
ATOM 2204 C C . LYS A 1 265 ? -22.675 0.371 1.305 1.00 95.88 265 LYS A C 1
ATOM 2206 O O . LYS A 1 265 ? -22.425 0.624 0.133 1.00 95.88 265 LYS A O 1
ATOM 2211 N N . TYR A 1 266 ? -21.984 -0.540 1.993 1.00 95.62 266 TYR A N 1
ATOM 2212 C CA . TYR A 1 266 ? -20.835 -1.244 1.401 1.00 95.62 266 TYR A CA 1
ATOM 2213 C C . TYR A 1 266 ? -21.244 -2.274 0.339 1.00 95.62 266 TYR A C 1
ATOM 2215 O O . TYR A 1 266 ? -20.479 -2.515 -0.590 1.00 95.62 266 TYR A O 1
ATOM 2223 N N . SER A 1 267 ? -22.458 -2.832 0.412 1.00 96.19 267 SER A N 1
ATOM 2224 C CA . SER A 1 267 ? -22.960 -3.752 -0.618 1.00 96.19 267 SER A CA 1
ATOM 2225 C C . SER A 1 267 ? -23.194 -3.080 -1.975 1.00 96.19 267 SER A C 1
ATOM 2227 O O . SER A 1 267 ? -23.116 -3.748 -3.004 1.00 96.19 267 SER A O 1
ATOM 2229 N N . THR A 1 268 ? -23.406 -1.755 -2.003 1.00 95.94 268 THR A N 1
ATOM 2230 C CA . THR A 1 268 ? -23.578 -1.000 -3.259 1.00 95.94 268 THR A CA 1
ATOM 2231 C C . THR A 1 268 ? -22.387 -1.166 -4.207 1.00 95.94 268 THR A C 1
ATOM 2233 O O . THR A 1 268 ? -22.577 -1.250 -5.421 1.00 95.94 268 THR A O 1
ATOM 2236 N N . THR A 1 269 ? -21.173 -1.326 -3.666 1.00 94.75 269 THR A N 1
ATOM 2237 C CA . THR A 1 269 ? -19.955 -1.585 -4.443 1.00 94.75 269 THR A CA 1
ATOM 2238 C C . THR A 1 269 ? -20.069 -2.848 -5.294 1.00 94.75 269 THR A C 1
ATOM 2240 O O . THR A 1 269 ? -19.578 -2.855 -6.418 1.00 94.75 269 THR A O 1
ATOM 2243 N N . PHE A 1 270 ? -20.739 -3.904 -4.816 1.00 94.75 270 PHE A N 1
ATOM 2244 C CA . PHE A 1 270 ? -20.894 -5.144 -5.588 1.00 94.75 270 PHE A CA 1
ATOM 2245 C C . PHE A 1 270 ? -21.681 -4.900 -6.873 1.00 94.75 270 PHE A C 1
ATOM 2247 O O . PHE A 1 270 ? -21.290 -5.375 -7.937 1.00 94.75 270 PHE A O 1
ATOM 2254 N N . PHE A 1 271 ? -22.743 -4.099 -6.793 1.00 94.12 271 PHE A N 1
ATOM 2255 C CA . PHE A 1 271 ? -23.534 -3.724 -7.959 1.00 94.12 271 PHE A CA 1
ATOM 2256 C C . PHE A 1 271 ? -22.720 -2.858 -8.918 1.00 94.12 271 PHE A C 1
ATOM 2258 O O . PHE A 1 271 ? -22.646 -3.178 -10.100 1.00 94.12 271 PHE A O 1
ATOM 2265 N N . VAL A 1 272 ? -22.047 -1.818 -8.412 1.00 92.31 272 VAL A N 1
ATOM 2266 C CA . VAL A 1 272 ? -21.209 -0.926 -9.236 1.00 92.31 272 VAL A CA 1
ATOM 2267 C C . VAL A 1 272 ? -20.143 -1.714 -9.998 1.00 92.31 272 VAL A C 1
ATOM 2269 O O . VAL A 1 272 ? -19.995 -1.533 -11.204 1.00 92.31 272 VAL A O 1
ATOM 2272 N N . VAL A 1 273 ? -19.434 -2.620 -9.321 1.00 90.38 273 VAL A N 1
ATOM 2273 C CA . VAL A 1 273 ? -18.390 -3.442 -9.948 1.00 90.38 273 VAL A CA 1
ATOM 2274 C C . VAL A 1 273 ? -18.985 -4.439 -10.942 1.00 90.38 273 VAL A C 1
ATOM 2276 O O . VAL A 1 273 ? -18.438 -4.596 -12.030 1.00 90.38 273 VAL A O 1
ATOM 2279 N N . THR A 1 274 ? -20.119 -5.067 -10.620 1.00 88.88 274 THR A N 1
ATOM 2280 C CA . THR A 1 274 ? -20.799 -6.002 -11.534 1.00 88.88 274 THR A CA 1
ATOM 2281 C C . THR A 1 274 ? -21.236 -5.298 -12.816 1.00 88.88 274 THR A C 1
ATOM 2283 O O . THR A 1 274 ? -20.938 -5.772 -13.909 1.00 88.88 274 THR A O 1
ATOM 2286 N N . PHE A 1 275 ? -21.885 -4.135 -12.708 1.00 90.19 275 PHE A N 1
ATOM 2287 C CA . PHE A 1 275 ? -22.299 -3.361 -13.878 1.00 90.19 275 PHE A CA 1
ATOM 2288 C C . PHE A 1 275 ? -21.103 -2.846 -14.679 1.00 90.19 275 PHE A C 1
ATOM 2290 O O . PHE A 1 275 ? -21.133 -2.907 -15.906 1.00 90.19 275 PHE A O 1
ATOM 2297 N N . ALA A 1 276 ? -20.034 -2.395 -14.016 1.00 86.69 276 ALA A N 1
ATOM 2298 C CA . ALA A 1 276 ? -18.809 -1.980 -14.695 1.00 86.69 276 ALA A CA 1
ATOM 2299 C C . ALA A 1 276 ? -18.157 -3.140 -15.466 1.00 86.69 276 ALA A C 1
ATOM 2301 O O . ALA A 1 276 ? -17.736 -2.949 -16.607 1.00 86.69 276 ALA A O 1
ATOM 2302 N N . ALA A 1 277 ? -18.119 -4.340 -14.878 1.00 83.94 277 ALA A N 1
ATOM 2303 C CA . ALA A 1 277 ? -17.599 -5.535 -15.532 1.00 83.94 277 ALA A CA 1
ATOM 2304 C C . ALA A 1 277 ? -18.455 -5.925 -16.747 1.00 83.94 277 ALA A C 1
ATOM 2306 O O . ALA A 1 277 ? -17.913 -6.077 -17.839 1.00 83.94 277 ALA A O 1
ATOM 2307 N N . LEU A 1 278 ? -19.785 -5.993 -16.597 1.00 84.81 278 LEU A N 1
ATOM 2308 C CA . LEU A 1 278 ? -20.702 -6.287 -17.706 1.00 84.81 278 LEU A CA 1
ATOM 2309 C C . LEU A 1 278 ? -20.570 -5.261 -18.837 1.00 84.81 278 LEU A C 1
ATOM 2311 O O . LEU A 1 278 ? -20.481 -5.639 -20.004 1.00 84.81 278 LEU A O 1
ATOM 2315 N N . TYR A 1 279 ? -20.511 -3.969 -18.502 1.00 84.88 279 TYR A N 1
ATOM 2316 C CA . TYR A 1 279 ? -20.324 -2.900 -19.480 1.00 84.88 279 TYR A CA 1
ATOM 2317 C C . TYR A 1 279 ? -19.003 -3.051 -20.245 1.00 84.88 279 TYR A C 1
ATOM 2319 O O . TYR A 1 279 ? -18.986 -2.950 -21.473 1.00 84.88 279 TYR A O 1
ATOM 2327 N N . ALA A 1 280 ? -17.904 -3.342 -19.544 1.00 79.56 280 ALA A N 1
ATOM 2328 C CA . ALA A 1 280 ? -16.603 -3.567 -20.167 1.00 79.56 280 ALA A CA 1
ATOM 2329 C C . ALA A 1 280 ? -16.617 -4.786 -21.105 1.00 79.56 280 ALA A C 1
ATOM 2331 O O . ALA A 1 280 ? -16.112 -4.695 -22.225 1.00 79.56 280 ALA A O 1
ATOM 2332 N N . THR A 1 281 ? -17.240 -5.894 -20.693 1.00 77.94 281 THR A N 1
ATOM 2333 C CA . THR A 1 281 ? -17.374 -7.105 -21.518 1.00 77.94 281 THR A CA 1
ATOM 2334 C C . THR A 1 281 ? -18.211 -6.851 -22.771 1.00 77.94 281 THR A C 1
ATOM 2336 O O . THR A 1 281 ? -17.816 -7.255 -23.864 1.00 77.94 281 THR A O 1
ATOM 2339 N N . HIS A 1 282 ? -19.340 -6.146 -22.648 1.00 81.31 282 HIS A N 1
ATOM 2340 C CA . HIS A 1 282 ? -20.174 -5.803 -23.802 1.00 81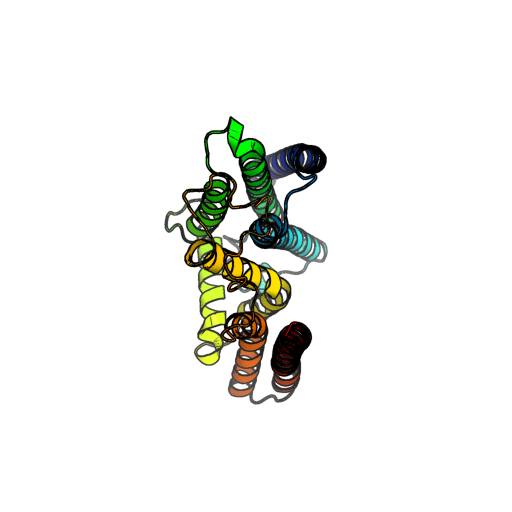.31 282 HIS A CA 1
ATOM 2341 C C . HIS A 1 282 ? -19.447 -4.891 -24.789 1.00 81.31 282 HIS A C 1
ATOM 2343 O O . HIS A 1 282 ? -19.486 -5.149 -25.990 1.00 81.31 282 HIS A O 1
ATOM 2349 N N . ARG A 1 283 ? -18.743 -3.868 -24.292 1.00 78.12 283 ARG A N 1
ATOM 2350 C CA . ARG A 1 283 ? -17.965 -2.959 -25.138 1.00 78.12 283 ARG A CA 1
ATOM 2351 C C . ARG A 1 283 ? -16.850 -3.686 -25.892 1.00 78.12 283 ARG A C 1
ATOM 2353 O O . ARG A 1 283 ? -16.672 -3.420 -27.076 1.00 78.12 283 ARG A O 1
ATOM 2360 N N . GLY A 1 284 ? -16.140 -4.605 -25.232 1.00 70.31 284 GLY A N 1
ATOM 2361 C CA . GLY A 1 284 ? -15.119 -5.432 -25.883 1.00 70.31 284 GLY A CA 1
ATOM 2362 C C . GLY A 1 284 ? -15.697 -6.273 -27.025 1.00 70.31 284 GLY A C 1
ATOM 2363 O O . GLY A 1 284 ? -15.160 -6.260 -28.127 1.00 70.31 284 GLY A O 1
ATOM 2364 N N . ARG A 1 285 ? -16.861 -6.904 -26.806 1.00 63.31 285 ARG A N 1
ATOM 2365 C CA . ARG A 1 285 ? -17.537 -7.719 -27.831 1.00 63.31 285 ARG A CA 1
ATOM 2366 C C . ARG A 1 285 ? -18.042 -6.897 -29.023 1.00 63.31 285 ARG A C 1
ATOM 2368 O O . ARG A 1 285 ? -17.979 -7.362 -30.156 1.00 63.31 285 ARG A O 1
ATOM 2375 N N . SER A 1 286 ? -18.541 -5.682 -28.789 1.00 65.94 286 SER A N 1
ATOM 2376 C CA . SER A 1 286 ? -18.939 -4.768 -29.871 1.00 65.94 286 SER A CA 1
ATOM 2377 C C . SER A 1 286 ? -17.757 -4.384 -30.765 1.00 65.94 286 SER A C 1
ATOM 2379 O O . SER A 1 286 ? -17.895 -4.425 -31.981 1.00 65.94 286 SER A O 1
ATOM 2381 N N . GLN A 1 287 ? -16.590 -4.099 -30.178 1.00 59.91 287 GLN A N 1
ATOM 2382 C CA . GLN A 1 287 ? -15.375 -3.778 -30.937 1.00 59.91 287 GLN A CA 1
ATOM 2383 C C . GLN A 1 287 ? -14.840 -4.972 -31.740 1.00 59.91 287 GLN A C 1
ATOM 2385 O O . GLN A 1 287 ? -14.329 -4.784 -32.837 1.00 59.91 287 GLN A O 1
ATOM 2390 N N . GLU A 1 288 ? -14.979 -6.201 -31.237 1.00 58.62 288 GLU A N 1
ATOM 2391 C CA . GLU A 1 288 ? -14.650 -7.409 -32.011 1.00 58.62 288 GLU A CA 1
ATOM 2392 C C . GLU A 1 288 ? -15.613 -7.628 -33.186 1.00 58.62 288 GLU A C 1
ATOM 2394 O O . GLU A 1 288 ? -15.184 -8.085 -34.237 1.00 58.62 288 GLU A O 1
ATOM 2399 N N . THR A 1 289 ? -16.895 -7.274 -33.037 1.00 57.53 289 THR A N 1
ATOM 2400 C CA . THR A 1 289 ? -17.911 -7.469 -34.091 1.00 57.53 289 THR A CA 1
ATOM 2401 C C . THR A 1 289 ? -17.798 -6.430 -35.215 1.00 57.53 289 THR A C 1
ATOM 2403 O O . THR A 1 289 ? -18.122 -6.739 -36.352 1.00 57.53 289 THR A O 1
ATOM 2406 N N . GLU A 1 290 ? -17.336 -5.210 -34.918 1.00 54.47 290 GLU A N 1
ATOM 2407 C CA . GLU A 1 290 ? -17.090 -4.153 -35.920 1.00 54.47 290 GLU A CA 1
ATOM 2408 C C . GLU A 1 290 ? -15.793 -4.355 -36.725 1.00 54.47 290 GLU A C 1
ATOM 2410 O O . GLU A 1 290 ? -15.632 -3.746 -37.778 1.00 54.47 290 GLU A O 1
ATOM 2415 N N . ASN A 1 291 ? -14.878 -5.203 -36.245 1.00 46.66 291 ASN A N 1
ATOM 2416 C CA . ASN A 1 291 ? -13.592 -5.491 -36.891 1.00 46.66 291 ASN A CA 1
ATOM 2417 C C . ASN A 1 291 ? -13.600 -6.789 -37.733 1.00 46.66 291 ASN A C 1
ATOM 2419 O O . ASN A 1 291 ? -12.528 -7.245 -38.137 1.00 46.66 291 ASN A O 1
ATOM 2423 N N . ILE A 1 292 ? -14.777 -7.386 -37.972 1.00 43.62 292 ILE A N 1
ATOM 2424 C CA . ILE A 1 292 ? -14.991 -8.555 -38.849 1.00 43.62 292 ILE A CA 1
ATOM 2425 C C . ILE A 1 292 ? -15.650 -8.110 -40.153 1.00 43.62 292 ILE A C 1
ATOM 2427 O O . ILE A 1 292 ? -16.652 -7.365 -40.081 1.00 43.62 292 ILE A O 1
#

Nearest PDB structures (foldseek):
  8x5b-assembly1_A  TM=9.644E-01  e=6.687E-24  Homo sapiens
  8x5f-assembly1_A  TM=9.562E-01  e=3.375E-23  Homo sapiens
  9j4x-assembly1_B  TM=9.662E-01  e=8.836E-23  Homo sapiens
  8x5e-assembly1_A  TM=9.441E-01  e=5.461E-23  Homo sapiens
  8yet-assembly1_A  TM=9.257E-01  e=5.461E-23  Homo sapiens

InterPro domains:
  IPR004342 EXS, C-terminal [PF03124] (51-285)
  IPR004342 EXS, C-terminal [PS51380] (222-292)

Foldseek 3Di:
DDPPPPVVVPPVVVVLLVLLVVLVVLLVVLVVVLVVLCVPLPDQWDQPLVCLLLVLLLVVLVVLLVVLVVQVVCVVVVNPVCVQLVHDPVQDDHSSNSSSVSSVLSSLSSVLSVCLSVCVVNVHQNLVSSVVSVVCVVCQLPVCDPDDSNVVSVVVVVLVVCLVVVLPDQDGSNNLVVLVVVLVSLSSLLSVQLSVCCVPQVDDPVDSNRSTDNDPPPRDPPSVACVPVVSLVSSLSSLVSNLSNLVSVCVVPVDCPPSVVSNVVSCVSNVVSVVVNVVRVVVVVVVVVVVD

Radius of gyration: 22.48 Å; Cα contacts (8 Å, |Δi|>4): 270; chains: 1; bounding box: 54×34×81 Å

Organism: NCBI:txid8208

pLDDT: mean 87.29, std 13.83, range [37.41, 98.56]

Mean predicted aligned error: 7.1 Å

Secondary structure (DSSP, 8-state):
-----GGGTHHHHHHHHHHHHHHHHHHHHHHHHHHHHHHHH-SSS--HHHHHHHHHHHHHHHHHHHHHHHHHHHHHTT--HHHHTT--GGGPPPHHHHHHHHHHHHHHHHHHHHHHHTHHHHTS-TTHHHHHHHHHHHHHHH--SS-TTHHHHHHHHHHHHHHHTTTTS---HHHHHHHHHHHHTHHHHHHHHHHHHIIIII--TT-TTTTS-SS------TTTS-TTSHHHHHHHHHHHHHHHHHHHHHHHH--HHHHHHHHHHHHHHHHHHHHHHHHHHHHHHHHHHHT-

Sequence (292 aa):
MSVFPLFLLQPALAWTTFRVGLYCGFFIILAIAFILSGAVFVRFENIWPLVRIYRGGFLLIQFLFLLGINTYGWRQAGVNHVLIFEINPRNNLSHQHLFEIAGFLGVLWCLSILSCLYSDYTYLPMQINPLILYGFMLLFLINPFKTGYYKSRFWLLKLLFRVLTAPFHRVEFADFWLADQLNSLVFVLMDLEYLVCYYIFELQWSNSRGLLPRDQDSGGHVCHSYSYGLRAVIQCLPAWFRFVQCLRRYRDTKRAFPHLVNAGKYSTTFFVVTFAALYATHRGRSQETENI